Protein AF-A0A925A9C7-F1 (afdb_monomer_lite)

Structure (mmCIF, N/CA/C/O backbone):
data_AF-A0A925A9C7-F1
#
_entry.id   AF-A0A925A9C7-F1
#
loop_
_atom_site.group_PDB
_atom_site.id
_atom_site.type_symbol
_atom_site.label_atom_id
_atom_site.label_alt_id
_atom_site.label_comp_id
_atom_site.label_asym_id
_atom_site.label_entity_id
_atom_site.label_seq_id
_atom_site.pdbx_PDB_ins_code
_atom_site.Cartn_x
_atom_site.Cartn_y
_atom_site.Cartn_z
_atom_site.occupancy
_atom_site.B_iso_or_equiv
_atom_site.auth_seq_id
_atom_site.auth_comp_id
_atom_site.auth_asym_id
_atom_site.auth_atom_id
_atom_site.pdbx_PDB_model_num
ATOM 1 N N . MET A 1 1 ? -46.009 45.872 -11.512 1.00 35.03 1 MET A N 1
ATOM 2 C CA . MET A 1 1 ? -45.191 46.110 -12.719 1.00 35.03 1 MET A CA 1
ATOM 3 C C . MET A 1 1 ? -43.740 46.172 -12.266 1.00 35.03 1 MET A C 1
ATOM 5 O O . MET A 1 1 ? -43.445 47.074 -11.499 1.00 35.03 1 MET A O 1
ATOM 9 N N . LEU A 1 2 ? -42.928 45.171 -12.635 1.00 37.50 2 LEU A N 1
ATOM 10 C CA . LEU A 1 2 ? -41.449 45.134 -12.727 1.00 37.50 2 LEU A CA 1
ATOM 11 C C . LEU A 1 2 ? -40.920 43.724 -12.399 1.00 37.50 2 LEU A C 1
ATOM 13 O O . LEU A 1 2 ? -40.686 43.359 -11.255 1.00 37.50 2 LEU A O 1
ATOM 17 N N . MET A 1 3 ? -40.775 42.960 -13.476 1.00 38.47 3 MET A N 1
ATOM 18 C CA . MET A 1 3 ? -40.021 41.722 -13.714 1.00 38.47 3 MET A CA 1
ATOM 19 C C . MET A 1 3 ? -39.535 41.913 -15.172 1.00 38.47 3 MET A C 1
ATOM 21 O O . MET A 1 3 ? -40.277 42.509 -15.950 1.00 38.47 3 MET A O 1
ATOM 25 N N . ALA A 1 4 ? -38.379 41.503 -15.680 1.00 40.81 4 ALA A N 1
ATOM 26 C CA . ALA A 1 4 ? -37.270 40.680 -15.227 1.00 40.81 4 ALA A CA 1
ATOM 27 C C . ALA A 1 4 ? -36.151 40.774 -16.300 1.00 40.81 4 ALA A C 1
ATOM 29 O O . ALA A 1 4 ? -36.366 41.326 -17.377 1.00 40.81 4 ALA A O 1
ATOM 30 N N . ALA A 1 5 ? -35.031 40.104 -16.010 1.00 38.00 5 ALA A N 1
ATOM 31 C CA . ALA A 1 5 ? -34.126 39.433 -16.952 1.00 38.00 5 ALA A CA 1
ATOM 32 C C . ALA A 1 5 ? -33.031 40.244 -17.689 1.00 38.00 5 ALA A C 1
ATOM 34 O O . ALA A 1 5 ? -33.214 40.782 -18.773 1.00 38.00 5 ALA A O 1
ATOM 35 N N . SER A 1 6 ? -31.835 40.142 -17.095 1.00 42.78 6 SER A N 1
ATOM 36 C CA . SER A 1 6 ? -30.556 39.732 -17.705 1.00 42.78 6 SER A CA 1
ATOM 37 C C . SER A 1 6 ? -29.965 40.508 -18.890 1.00 42.78 6 SER A C 1
ATOM 39 O O . SER A 1 6 ? -30.212 40.210 -20.052 1.00 42.78 6 SER A O 1
ATOM 41 N N . LEU A 1 7 ? -28.971 41.340 -18.567 1.00 40.97 7 LEU A N 1
ATOM 42 C CA . LEU A 1 7 ? -27.932 41.875 -19.461 1.00 40.97 7 LEU A CA 1
ATOM 43 C C . LEU A 1 7 ? -26.678 40.968 -19.494 1.00 40.97 7 LEU A C 1
ATOM 45 O O . LEU A 1 7 ? -25.562 41.438 -19.303 1.00 40.97 7 LEU A O 1
ATOM 49 N N . VAL A 1 8 ? -26.839 39.652 -19.694 1.00 49.44 8 VAL A N 1
ATOM 50 C CA . VAL A 1 8 ? -25.690 38.709 -19.793 1.00 49.44 8 VAL A CA 1
ATOM 51 C C . VAL A 1 8 ? -25.671 37.907 -21.109 1.00 49.44 8 VAL A C 1
ATOM 53 O O . VAL A 1 8 ? -24.844 37.025 -21.286 1.00 49.44 8 VAL A O 1
ATOM 56 N N . ALA A 1 9 ? -26.509 38.223 -22.101 1.00 50.22 9 ALA A N 1
ATOM 57 C CA . ALA A 1 9 ? -26.642 37.377 -23.300 1.00 50.22 9 ALA A CA 1
ATOM 58 C C . ALA A 1 9 ? -26.140 37.964 -24.640 1.00 50.22 9 ALA A C 1
ATOM 60 O O . ALA A 1 9 ? -26.530 37.442 -25.679 1.00 50.22 9 ALA A O 1
ATOM 61 N N . LEU A 1 10 ? -25.295 39.008 -24.694 1.00 44.41 10 LEU A N 1
ATOM 62 C CA . LEU A 1 10 ? -24.970 39.635 -25.996 1.00 44.41 10 LEU A CA 1
ATOM 63 C C . LEU A 1 10 ? -23.520 40.117 -26.189 1.00 44.41 10 LEU A C 1
ATOM 65 O O . LEU A 1 10 ? -23.284 41.256 -26.573 1.00 44.41 10 LEU A O 1
ATOM 69 N N . VAL A 1 11 ? -22.533 39.238 -25.974 1.00 47.25 11 VAL A N 1
ATOM 70 C CA . VAL A 1 11 ? -21.152 39.455 -26.483 1.00 47.25 11 VAL A CA 1
ATOM 71 C C . VAL A 1 11 ? -20.630 38.263 -27.316 1.00 47.25 11 VAL A C 1
ATOM 73 O O . VAL A 1 11 ? -19.492 38.260 -27.760 1.00 47.25 11 VAL A O 1
ATOM 76 N N . ALA A 1 12 ? -21.449 37.248 -27.612 1.00 51.38 12 ALA A N 1
ATOM 77 C CA . ALA A 1 12 ? -20.952 35.990 -28.193 1.00 51.38 12 ALA A CA 1
ATOM 78 C C . ALA A 1 12 ? -21.135 35.800 -29.719 1.00 51.38 12 ALA A C 1
ATOM 80 O O . ALA A 1 12 ? -20.909 34.695 -30.199 1.00 51.38 12 ALA A O 1
ATOM 81 N N . ALA A 1 13 ? -21.534 36.803 -30.510 1.00 50.19 13 ALA A N 1
ATOM 82 C CA . ALA A 1 13 ? -21.915 36.562 -31.913 1.00 50.19 13 ALA A CA 1
ATOM 83 C C . ALA A 1 13 ? -21.383 37.610 -32.904 1.00 50.19 13 ALA A C 1
ATOM 85 O O . ALA A 1 13 ? -22.171 38.354 -33.466 1.00 50.19 13 ALA A O 1
ATOM 86 N N . CYS A 1 14 ? -20.062 37.663 -33.110 1.00 48.84 14 CYS A N 1
ATOM 87 C CA . CYS A 1 14 ? -19.406 38.243 -34.298 1.00 48.84 14 CYS A CA 1
ATOM 88 C C . CYS A 1 14 ? -17.941 37.756 -34.372 1.00 48.84 14 CYS A C 1
ATOM 90 O O . CYS A 1 14 ? -17.011 38.554 -34.378 1.00 48.84 14 CYS A O 1
ATOM 92 N N . ALA A 1 15 ? -17.709 36.443 -34.379 1.00 60.72 15 ALA A N 1
ATOM 93 C CA . ALA A 1 15 ? -16.455 35.900 -34.897 1.00 60.72 15 ALA A CA 1
ATOM 94 C C . ALA A 1 15 ? -16.786 35.301 -36.265 1.00 60.72 15 ALA A C 1
ATOM 96 O O . ALA A 1 15 ? -17.571 34.355 -36.348 1.00 60.72 15 ALA A O 1
ATOM 97 N N . THR A 1 16 ? -16.280 35.898 -37.344 1.00 75.12 16 THR A N 1
ATOM 98 C CA . THR A 1 16 ? -16.344 35.274 -38.670 1.00 75.12 16 THR A CA 1
ATOM 99 C C . THR A 1 16 ? -15.601 33.938 -38.613 1.00 75.12 16 THR A C 1
ATOM 101 O O . THR A 1 16 ? -14.550 33.872 -37.970 1.00 75.12 16 THR A O 1
ATOM 104 N N . PRO A 1 17 ? -16.129 32.865 -39.230 1.00 78.62 17 PRO A N 1
ATOM 105 C CA . PRO A 1 17 ? -15.404 31.604 -39.298 1.00 78.62 17 PRO A CA 1
ATOM 106 C C . PRO A 1 17 ? -14.060 31.828 -40.007 1.00 78.62 17 PRO A C 1
ATOM 108 O O . PRO A 1 17 ? -14.005 32.652 -40.926 1.00 78.62 17 PRO A O 1
ATOM 111 N N . PRO A 1 18 ? -12.993 31.130 -39.585 1.00 84.38 18 PRO A N 1
ATOM 112 C CA . PRO A 1 18 ? -11.669 31.335 -40.148 1.00 84.38 18 PRO A CA 1
ATOM 113 C C . PRO A 1 18 ? -11.653 31.001 -41.642 1.00 84.38 18 PRO A C 1
ATOM 115 O O . PRO A 1 18 ? -12.320 30.062 -42.092 1.00 84.38 18 PRO A O 1
ATOM 118 N N . THR A 1 19 ? -10.893 31.772 -42.414 1.00 89.81 19 THR A N 1
ATOM 119 C CA . THR A 1 19 ? -10.696 31.519 -43.846 1.00 89.81 19 THR A CA 1
ATOM 120 C C . THR A 1 19 ? -9.845 30.258 -44.067 1.00 89.81 19 THR A C 1
ATOM 122 O O . THR A 1 19 ? -9.124 29.832 -43.162 1.00 89.81 19 THR A O 1
ATOM 125 N N . PRO A 1 20 ? -9.877 29.639 -45.265 1.00 87.44 20 PRO A N 1
ATOM 126 C CA . PRO A 1 20 ? -8.982 28.525 -45.587 1.00 87.44 20 PRO A CA 1
ATOM 127 C C . PRO A 1 20 ? -7.497 28.855 -45.373 1.00 87.44 20 PRO A C 1
ATOM 129 O O . PRO A 1 20 ? -6.753 28.013 -44.880 1.00 87.44 20 PRO A O 1
ATOM 132 N N . GLU A 1 21 ? -7.087 30.091 -45.669 1.00 89.38 21 GLU A N 1
ATOM 133 C CA . GLU A 1 21 ? -5.720 30.579 -45.444 1.00 89.38 21 GLU A CA 1
ATOM 134 C C . GLU A 1 21 ? -5.396 30.695 -43.946 1.00 89.38 21 GLU A C 1
ATOM 136 O O . GLU A 1 21 ? -4.322 30.288 -43.503 1.00 89.38 21 GLU A O 1
ATOM 141 N N . GLU A 1 22 ? -6.335 31.190 -43.133 1.00 91.38 22 GLU A N 1
ATOM 142 C CA . GLU A 1 22 ? -6.176 31.260 -41.675 1.00 91.38 22 GLU A CA 1
ATOM 143 C C . GLU A 1 22 ? -6.121 29.864 -41.036 1.00 91.38 22 GLU A C 1
ATOM 145 O O . GLU A 1 22 ? -5.354 29.646 -40.096 1.00 91.38 22 GLU A O 1
ATOM 150 N N . LEU A 1 23 ? -6.898 28.906 -41.550 1.00 92.69 23 LEU A N 1
ATOM 151 C CA . LEU A 1 23 ? -6.864 27.507 -41.118 1.00 92.69 23 LEU A CA 1
ATOM 152 C C . LEU A 1 23 ? -5.545 26.820 -41.495 1.00 92.69 23 LEU A C 1
ATOM 154 O O . LEU A 1 23 ? -4.995 26.073 -40.682 1.00 92.69 23 LEU A O 1
ATOM 158 N N . GLU A 1 24 ? -5.014 27.087 -42.689 1.00 93.62 24 GLU A N 1
ATOM 159 C CA . GLU A 1 24 ? -3.702 26.592 -43.107 1.00 93.62 24 GLU A CA 1
ATOM 160 C C . GLU A 1 24 ? -2.588 27.172 -42.226 1.00 93.62 24 GLU A C 1
ATOM 162 O O . GLU A 1 24 ? -1.764 26.418 -41.709 1.00 93.62 24 GLU A O 1
ATOM 167 N N . ALA A 1 25 ? -2.592 28.485 -41.973 1.00 93.88 25 ALA A N 1
ATOM 168 C CA . ALA A 1 25 ? -1.600 29.136 -41.115 1.00 93.88 25 ALA A CA 1
ATOM 169 C C . ALA A 1 25 ? -1.625 28.596 -39.670 1.00 93.88 25 ALA A C 1
ATOM 171 O O . ALA A 1 25 ? -0.575 28.392 -39.050 1.00 93.88 25 ALA A O 1
ATOM 172 N N . GLN A 1 26 ? -2.814 28.312 -39.130 1.00 93.50 26 GLN A N 1
ATOM 173 C CA . GLN A 1 26 ? -2.967 27.656 -37.827 1.00 93.50 26 GLN A CA 1
ATOM 174 C C . GLN A 1 26 ? -2.417 26.224 -37.835 1.00 93.50 26 GLN A C 1
ATOM 176 O O . GLN A 1 26 ? -1.676 25.848 -36.923 1.00 93.50 26 GLN A O 1
ATOM 181 N N . ALA A 1 27 ? -2.736 25.432 -38.863 1.00 93.38 27 ALA A N 1
ATOM 182 C CA . ALA A 1 27 ? -2.230 24.068 -39.009 1.00 93.38 27 ALA A CA 1
ATOM 183 C C . ALA A 1 27 ? -0.702 24.035 -39.171 1.00 93.38 27 ALA A C 1
ATOM 185 O O . ALA A 1 27 ? -0.037 23.180 -38.585 1.00 93.38 27 ALA A O 1
ATOM 186 N N . TRP A 1 28 ? -0.140 24.998 -39.903 1.00 94.94 28 TRP A N 1
ATOM 187 C CA . TRP A 1 28 ? 1.300 25.190 -40.033 1.00 94.94 28 TRP A CA 1
ATOM 188 C C . TRP A 1 28 ? 1.949 25.524 -38.686 1.00 94.94 28 TRP A C 1
ATOM 190 O O . TRP A 1 28 ? 2.90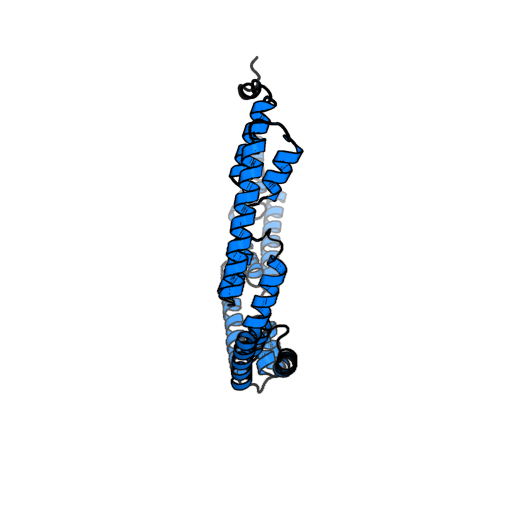8 24.870 -38.287 1.00 94.94 28 TRP A O 1
ATOM 200 N N . THR A 1 29 ? 1.378 26.464 -37.929 1.00 94.38 29 THR A N 1
ATOM 201 C CA . THR A 1 29 ? 1.878 26.842 -36.594 1.00 94.38 29 THR A CA 1
ATOM 202 C C . THR A 1 29 ? 1.870 25.643 -35.639 1.00 94.38 29 THR A C 1
ATOM 204 O O . THR A 1 29 ? 2.830 25.409 -34.902 1.00 94.38 29 THR A O 1
ATOM 207 N N . ALA A 1 30 ? 0.807 24.835 -35.679 1.00 91.81 30 ALA A N 1
ATOM 208 C CA . ALA A 1 30 ? 0.719 23.599 -34.910 1.00 91.81 30 ALA A CA 1
ATOM 209 C C . ALA A 1 30 ? 1.780 22.569 -35.342 1.00 91.81 30 ALA A C 1
ATOM 211 O O . ALA A 1 30 ? 2.352 21.888 -34.488 1.00 91.81 30 ALA A O 1
ATOM 212 N N . ALA A 1 31 ? 2.076 22.478 -36.643 1.00 94.19 31 ALA A N 1
ATOM 213 C CA . ALA A 1 31 ? 3.137 21.621 -37.161 1.00 94.19 31 ALA A CA 1
ATOM 214 C C . ALA A 1 31 ? 4.525 22.078 -36.698 1.00 94.19 31 ALA A C 1
ATOM 216 O O . ALA A 1 31 ? 5.278 21.251 -36.192 1.00 94.19 31 ALA A O 1
ATOM 217 N N . GLN A 1 32 ? 4.818 23.381 -36.755 1.00 93.19 32 GLN A N 1
ATOM 218 C CA . GLN A 1 32 ? 6.076 23.973 -36.280 1.00 93.19 32 GLN A CA 1
ATOM 219 C C . GLN A 1 32 ? 6.337 23.741 -34.787 1.00 93.19 32 GLN A C 1
ATOM 221 O O . GLN A 1 32 ? 7.482 23.586 -34.367 1.00 93.19 32 GLN A O 1
ATOM 226 N N . GLY A 1 33 ? 5.278 23.677 -33.976 1.00 88.19 33 GLY A N 1
ATOM 227 C CA . GLY A 1 33 ? 5.371 23.313 -32.560 1.00 88.19 33 GLY A CA 1
ATOM 228 C C . GLY A 1 33 ? 5.703 21.835 -32.312 1.00 88.19 33 GLY A C 1
ATOM 229 O O . GLY A 1 33 ? 5.887 21.434 -31.162 1.00 88.19 33 GLY A O 1
ATOM 230 N N . SER A 1 34 ? 5.767 21.011 -33.362 1.00 85.69 34 SER A N 1
ATOM 231 C CA . SER A 1 34 ? 6.018 19.579 -33.272 1.00 85.69 34 SER A CA 1
ATOM 232 C C . SER A 1 34 ? 7.419 19.203 -33.748 1.00 85.69 34 SER A C 1
ATOM 234 O O . SER A 1 34 ? 7.813 19.486 -34.875 1.00 85.69 34 SER A O 1
ATOM 236 N N . ASN A 1 35 ? 8.146 18.442 -32.929 1.00 83.81 35 ASN A N 1
ATOM 237 C CA . ASN A 1 35 ? 9.391 17.781 -33.331 1.00 83.81 35 ASN A CA 1
ATOM 238 C C . ASN A 1 35 ? 9.117 16.380 -33.915 1.00 83.81 35 ASN A C 1
ATOM 240 O O . ASN A 1 35 ? 9.759 15.403 -33.530 1.00 83.81 35 ASN A O 1
ATOM 244 N N . ASN A 1 36 ? 8.090 16.247 -34.762 1.00 93.81 36 ASN A N 1
ATOM 245 C CA . ASN A 1 36 ? 7.642 14.964 -35.301 1.00 93.81 36 ASN A CA 1
ATOM 246 C C . ASN A 1 36 ? 7.263 15.090 -36.788 1.00 93.81 36 ASN A C 1
ATOM 248 O O . ASN A 1 36 ? 6.273 15.753 -37.111 1.00 93.81 36 ASN A O 1
ATOM 252 N N . PRO A 1 37 ? 7.974 14.401 -37.701 1.00 95.50 37 PRO A N 1
ATOM 253 C CA . PRO A 1 37 ? 7.733 14.498 -39.138 1.00 95.50 37 PRO A CA 1
ATOM 254 C C . PRO A 1 37 ? 6.320 14.061 -39.542 1.00 95.50 37 PRO A C 1
ATOM 256 O O . PRO A 1 37 ? 5.815 14.520 -40.562 1.00 95.50 37 PRO A O 1
ATOM 259 N N . ARG A 1 38 ? 5.634 13.230 -38.742 1.00 94.31 38 ARG A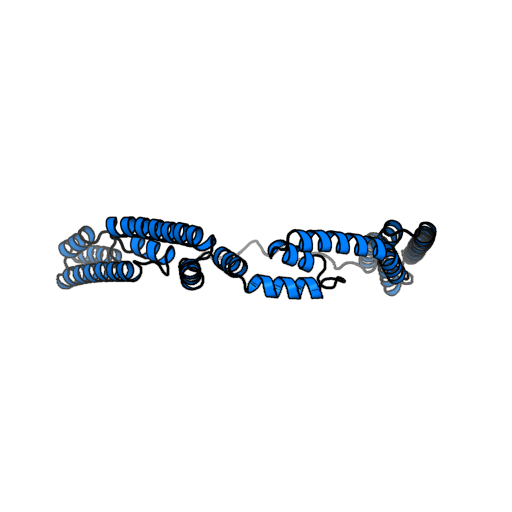 N 1
ATOM 260 C CA . ARG A 1 38 ? 4.247 12.829 -39.028 1.00 94.31 38 ARG A CA 1
ATOM 261 C C . ARG A 1 38 ? 3.268 14.003 -38.984 1.00 94.31 38 ARG A C 1
ATOM 263 O O . ARG A 1 38 ? 2.288 13.979 -39.717 1.00 94.31 38 ARG A O 1
ATOM 270 N N . ILE A 1 39 ? 3.523 15.030 -38.169 1.00 96.00 39 ILE A N 1
ATOM 271 C CA . ILE A 1 39 ? 2.632 16.199 -38.099 1.00 96.00 39 ILE A CA 1
ATOM 272 C C . ILE A 1 39 ? 2.741 17.033 -39.377 1.00 96.00 39 ILE A C 1
ATOM 274 O O . ILE A 1 39 ? 1.724 17.393 -39.966 1.00 96.00 39 ILE A O 1
ATOM 278 N N . TYR A 1 40 ? 3.959 17.236 -39.877 1.00 96.06 40 TYR A N 1
ATOM 279 C CA . TYR A 1 40 ? 4.192 17.865 -41.177 1.00 96.06 40 TYR A CA 1
ATOM 280 C C . TYR A 1 40 ? 3.645 17.022 -42.339 1.00 96.06 40 TYR A C 1
ATOM 282 O O . TYR A 1 40 ? 3.125 17.571 -43.306 1.00 96.06 40 TYR A O 1
ATOM 290 N N . GLN A 1 41 ? 3.690 15.687 -42.248 1.00 95.69 41 GLN A N 1
ATOM 291 C CA . GLN A 1 41 ? 3.059 14.810 -43.243 1.00 95.69 41 GLN A CA 1
ATOM 292 C C . GLN A 1 41 ? 1.535 14.981 -43.272 1.00 95.69 41 GLN A C 1
ATOM 294 O O . GLN A 1 41 ? 0.967 15.102 -44.354 1.00 95.69 41 GLN A O 1
ATOM 299 N N . SER A 1 42 ? 0.872 15.040 -42.114 1.00 96.19 42 SER A N 1
ATOM 300 C CA . SER A 1 42 ? -0.572 15.309 -42.033 1.00 96.19 42 SER A CA 1
ATOM 301 C C . SER A 1 42 ? -0.933 16.699 -42.566 1.00 96.19 42 SER A C 1
ATOM 303 O O . SER A 1 42 ? -1.934 16.853 -43.268 1.00 96.19 42 SER A O 1
ATOM 305 N N . PHE A 1 43 ? -0.095 17.703 -42.285 1.00 96.06 43 PHE A N 1
ATOM 306 C CA . PHE A 1 43 ? -0.227 19.035 -42.873 1.00 96.06 43 PHE A CA 1
ATOM 307 C C . PHE A 1 43 ? -0.181 18.963 -44.408 1.00 96.06 43 PHE A C 1
ATOM 309 O O . PHE A 1 43 ? -1.105 19.427 -45.070 1.00 96.06 43 PHE A O 1
ATOM 316 N N . LEU A 1 44 ? 0.823 18.284 -44.975 1.00 97.06 44 LEU A N 1
ATOM 317 C CA . LEU A 1 44 ? 0.985 18.117 -46.425 1.00 97.06 44 LEU A CA 1
ATOM 318 C C . LEU A 1 44 ? -0.127 17.298 -47.092 1.00 97.06 44 LEU A C 1
ATOM 320 O O . LEU A 1 44 ? -0.390 17.492 -48.274 1.00 97.06 44 LEU A O 1
ATOM 324 N N . GLN A 1 45 ? -0.782 16.386 -46.371 1.00 96.69 45 GLN A N 1
ATOM 325 C CA . GLN A 1 45 ? -1.958 15.672 -46.887 1.00 96.69 45 GLN A CA 1
ATOM 326 C C . GLN A 1 45 ? -3.165 16.601 -47.058 1.00 96.69 45 GLN A C 1
ATOM 328 O O . GLN A 1 45 ? -3.973 16.391 -47.959 1.00 96.69 45 GLN A O 1
ATOM 333 N N . THR A 1 46 ? -3.281 17.617 -46.200 1.00 96.31 46 THR A N 1
ATOM 334 C CA . THR A 1 46 ? -4.397 18.573 -46.204 1.00 96.31 46 THR A CA 1
ATOM 335 C C . THR A 1 46 ? -4.118 19.754 -47.138 1.00 96.31 46 THR A C 1
ATOM 337 O O . THR A 1 46 ? -5.012 20.192 -47.858 1.00 96.31 46 THR A O 1
ATOM 340 N N . TYR A 1 47 ? -2.866 20.222 -47.174 1.00 95.06 47 TYR A N 1
ATOM 341 C CA . TYR A 1 47 ? -2.410 21.386 -47.941 1.00 95.06 47 TYR A CA 1
ATOM 342 C C . TYR A 1 47 ? -1.203 21.027 -48.840 1.00 95.06 47 TYR A C 1
ATOM 344 O O . TYR A 1 47 ? -0.086 21.498 -48.616 1.00 95.06 47 TYR A O 1
ATOM 352 N N . PRO A 1 48 ? -1.375 20.162 -49.860 1.00 94.38 48 PRO A N 1
ATOM 353 C CA . PRO A 1 48 ? -0.260 19.620 -50.652 1.00 94.38 48 PRO A CA 1
ATOM 354 C C . PRO A 1 48 ? 0.446 20.641 -51.562 1.00 94.38 48 PRO A C 1
ATOM 356 O O . PRO A 1 48 ? 1.620 20.452 -51.903 1.00 94.38 48 PRO A O 1
ATOM 359 N N . GLU A 1 49 ? -0.263 21.702 -51.954 1.00 93.38 49 GLU A N 1
ATOM 360 C CA . GLU A 1 49 ? 0.209 22.782 -52.839 1.00 93.38 49 GLU A CA 1
ATOM 361 C C . GLU A 1 49 ? 0.142 24.165 -52.164 1.00 93.38 49 GLU A C 1
ATOM 363 O O . GLU A 1 49 ? 0.303 25.188 -52.826 1.00 93.38 49 GLU A O 1
ATOM 368 N N . GLY A 1 50 ? -0.104 24.199 -50.850 1.00 91.88 50 GLY A N 1
ATOM 369 C CA . GLY A 1 50 ? -0.194 25.439 -50.083 1.00 91.88 50 GLY A CA 1
ATOM 370 C C . GLY A 1 50 ? 1.153 26.166 -49.959 1.00 91.88 50 GLY A C 1
ATOM 371 O O . GLY A 1 50 ? 2.210 25.554 -50.168 1.00 91.88 50 GLY A O 1
ATOM 372 N N . PRO A 1 51 ? 1.157 27.465 -49.607 1.00 94.44 51 PRO A N 1
ATOM 373 C CA . PRO A 1 51 ? 2.372 28.270 -49.464 1.00 94.44 51 PRO A CA 1
ATOM 374 C C . PRO A 1 51 ? 3.431 27.649 -48.539 1.00 94.44 51 PRO A C 1
ATOM 376 O O . PRO A 1 51 ? 4.620 27.809 -48.804 1.00 94.44 51 PRO A O 1
ATOM 379 N N . TYR A 1 52 ? 3.029 26.897 -47.506 1.00 95.44 52 TYR A N 1
ATOM 380 C CA . TYR A 1 52 ? 3.959 26.261 -46.559 1.00 95.44 52 TYR A CA 1
ATOM 381 C C . TYR A 1 52 ? 4.371 24.831 -46.949 1.00 95.44 52 TYR A C 1
ATOM 383 O O . TYR A 1 52 ? 5.131 24.180 -46.229 1.00 95.44 52 TYR A O 1
ATOM 391 N N . ALA A 1 53 ? 3.894 24.297 -48.080 1.00 95.44 53 ALA A N 1
ATOM 392 C CA . ALA A 1 53 ? 4.172 22.914 -48.473 1.00 95.44 53 ALA A CA 1
ATOM 393 C C . ALA A 1 53 ? 5.667 22.659 -48.750 1.00 95.44 53 ALA A C 1
ATOM 395 O O . ALA A 1 53 ? 6.172 21.564 -48.492 1.00 95.44 53 ALA A O 1
ATOM 396 N N . GLY A 1 54 ? 6.393 23.657 -49.265 1.00 96.44 54 GLY A N 1
ATOM 397 C CA . GLY A 1 54 ? 7.847 23.580 -49.437 1.00 96.44 54 GLY A CA 1
ATOM 398 C C . GLY A 1 54 ? 8.577 23.477 -48.097 1.00 96.44 54 GLY A C 1
ATOM 399 O O . GLY A 1 54 ? 9.371 22.557 -47.895 1.00 96.44 54 GLY A O 1
ATOM 400 N N . ASP A 1 55 ? 8.233 24.362 -47.162 1.00 95.88 55 ASP A N 1
ATOM 401 C CA . ASP A 1 55 ? 8.841 24.422 -45.831 1.00 95.88 55 ASP A CA 1
ATOM 402 C C . ASP A 1 55 ? 8.554 23.157 -45.014 1.00 95.88 55 ASP A C 1
ATOM 404 O O . ASP A 1 55 ? 9.456 22.595 -44.396 1.00 95.88 55 ASP A O 1
ATOM 408 N N . ALA A 1 56 ? 7.325 22.634 -45.072 1.00 96.31 56 ALA A N 1
ATOM 409 C CA . ALA A 1 56 ? 6.961 21.390 -44.398 1.00 96.31 56 ALA A CA 1
ATOM 410 C C . ALA A 1 56 ? 7.775 20.185 -44.904 1.00 96.31 56 ALA A C 1
ATOM 412 O O . ALA A 1 56 ? 8.177 19.333 -44.110 1.00 96.31 56 ALA A O 1
ATOM 413 N N . ARG A 1 57 ? 8.053 20.104 -46.216 1.00 96.75 57 ARG A N 1
ATOM 414 C CA . ARG A 1 57 ? 8.907 19.045 -46.789 1.00 96.75 57 ARG A CA 1
ATOM 415 C C . ARG A 1 57 ? 10.356 19.182 -46.321 1.00 96.75 57 ARG A C 1
ATOM 417 O O . ARG A 1 57 ? 10.950 18.178 -45.932 1.00 96.75 57 ARG A O 1
ATOM 424 N N . ALA A 1 58 ? 10.890 20.403 -46.322 1.00 96.44 58 ALA A N 1
ATOM 425 C CA . ALA A 1 58 ? 12.242 20.682 -45.844 1.00 96.44 58 ALA A CA 1
ATOM 426 C C . ALA A 1 58 ? 12.402 20.336 -44.354 1.00 96.44 58 ALA A C 1
ATOM 428 O O . ALA A 1 58 ? 13.404 19.748 -43.953 1.00 96.44 58 ALA A O 1
ATOM 429 N N . GLU A 1 59 ? 11.390 20.627 -43.538 1.00 96.38 59 GLU A N 1
ATOM 430 C CA . GLU A 1 59 ? 11.414 20.335 -42.107 1.00 96.38 59 GLU A CA 1
ATOM 431 C C . GLU A 1 59 ? 11.344 18.829 -41.816 1.00 96.38 59 GLU A C 1
ATOM 433 O O . GLU A 1 59 ? 12.079 18.326 -40.965 1.00 96.38 59 GLU A O 1
ATOM 438 N N . ILE A 1 60 ? 10.546 18.071 -42.582 1.00 96.31 60 ILE A N 1
ATOM 439 C CA . ILE A 1 60 ? 10.579 16.600 -42.533 1.00 96.31 60 ILE A CA 1
ATOM 440 C C . ILE A 1 60 ? 11.987 16.091 -42.844 1.00 96.31 60 ILE A C 1
ATOM 442 O O . ILE A 1 60 ? 12.504 15.252 -42.109 1.00 96.31 60 ILE A O 1
ATOM 446 N N . GLU A 1 61 ? 12.612 16.574 -43.917 1.00 96.75 61 GLU A N 1
ATOM 447 C CA . GLU A 1 61 ? 13.953 16.139 -44.312 1.00 96.75 61 GLU A CA 1
ATOM 448 C C . GLU A 1 61 ? 14.993 16.454 -43.231 1.00 96.75 61 GLU A C 1
ATOM 450 O O . GLU A 1 61 ? 15.744 15.561 -42.832 1.00 96.75 61 GLU A O 1
ATOM 455 N N . ARG A 1 62 ? 14.957 17.670 -42.673 1.00 96.19 62 ARG A N 1
ATOM 456 C CA . ARG A 1 62 ? 15.818 18.103 -41.566 1.00 96.19 62 ARG A CA 1
ATOM 457 C C . ARG A 1 62 ? 15.685 17.188 -40.348 1.00 96.19 62 ARG A C 1
ATOM 459 O O . ARG A 1 62 ? 16.691 16.750 -39.788 1.00 96.19 62 ARG A O 1
ATOM 466 N N . LEU A 1 63 ? 14.455 16.878 -39.934 1.00 95.88 63 LEU A N 1
ATOM 467 C CA . LEU A 1 63 ? 14.189 15.985 -38.801 1.00 95.88 63 LEU A CA 1
ATOM 468 C C . LEU A 1 63 ? 14.684 14.562 -39.072 1.00 95.88 63 LEU A C 1
ATOM 470 O O . LEU A 1 63 ? 15.286 13.937 -38.198 1.00 95.88 63 LEU A O 1
ATOM 474 N N . MET A 1 64 ? 14.466 14.058 -40.287 1.00 96.00 64 MET A N 1
ATOM 475 C CA . MET A 1 64 ? 14.930 12.733 -40.697 1.00 96.00 64 MET A CA 1
ATOM 476 C C . MET A 1 64 ? 16.461 12.654 -40.755 1.00 96.00 64 MET A C 1
ATOM 478 O O . MET A 1 64 ? 17.029 11.628 -40.395 1.00 96.00 64 MET A O 1
ATOM 482 N N . GLU A 1 65 ? 17.151 13.710 -41.183 1.00 96.62 65 GLU A N 1
ATOM 483 C CA . GLU A 1 65 ? 18.616 13.759 -41.180 1.00 96.62 65 GLU A CA 1
ATOM 484 C C . GLU A 1 65 ? 19.181 13.768 -39.754 1.00 96.62 65 GLU A C 1
ATOM 486 O O . GLU A 1 65 ? 20.101 13.005 -39.446 1.00 96.62 65 GLU A O 1
ATOM 491 N N . GLN A 1 66 ? 18.584 14.560 -38.858 1.00 96.38 66 GLN A N 1
ATOM 492 C CA . GLN A 1 66 ? 18.966 14.592 -37.445 1.00 96.38 66 GLN A CA 1
ATOM 493 C C . GLN A 1 66 ? 18.777 13.238 -36.759 1.00 96.38 66 GLN A C 1
ATOM 495 O O . GLN A 1 66 ? 19.662 12.799 -36.025 1.00 96.38 66 GLN A O 1
ATOM 500 N N . GLU A 1 67 ? 17.666 12.552 -37.030 1.00 97.38 67 GLU A N 1
ATOM 501 C CA . GLU A 1 67 ? 17.412 11.207 -36.512 1.00 97.38 67 GLU A CA 1
ATOM 502 C C . GLU A 1 67 ? 18.468 10.204 -37.004 1.00 97.38 67 GLU A C 1
ATOM 504 O O . GLU A 1 67 ? 19.037 9.475 -36.190 1.00 97.38 67 GLU A O 1
ATOM 509 N N . ARG A 1 68 ? 18.807 10.204 -38.303 1.00 97.50 68 ARG A N 1
ATOM 510 C CA . ARG A 1 68 ? 19.838 9.310 -38.867 1.00 97.50 68 ARG A CA 1
ATOM 511 C C . ARG A 1 68 ? 21.219 9.575 -38.273 1.00 97.50 68 ARG A C 1
ATOM 513 O O . ARG A 1 68 ? 21.964 8.629 -37.992 1.00 97.50 68 ARG A O 1
ATOM 520 N N . ALA A 1 69 ? 21.574 10.847 -38.091 1.00 97.75 69 ALA A N 1
ATOM 521 C CA . ALA A 1 69 ? 22.832 11.243 -37.470 1.00 97.75 69 ALA A CA 1
ATOM 522 C C . ALA A 1 69 ? 22.888 10.784 -36.004 1.00 97.75 69 ALA A C 1
ATOM 524 O O . ALA A 1 69 ? 23.859 10.147 -35.595 1.00 97.75 69 ALA A O 1
ATOM 525 N N . ALA A 1 70 ? 21.817 11.017 -35.240 1.00 97.88 70 ALA A N 1
ATOM 526 C CA . ALA A 1 70 ? 21.709 10.575 -33.854 1.00 97.88 70 ALA A CA 1
ATOM 527 C C . ALA A 1 70 ? 21.751 9.046 -33.723 1.00 97.88 70 ALA A C 1
ATOM 529 O O . ALA A 1 70 ? 22.402 8.524 -32.820 1.00 97.88 70 ALA A O 1
ATOM 530 N N . TRP A 1 71 ? 21.117 8.314 -34.641 1.00 98.38 71 TRP A N 1
ATOM 531 C CA . TRP A 1 71 ? 21.186 6.855 -34.674 1.00 98.38 71 TRP A CA 1
ATOM 532 C C . TRP A 1 71 ? 22.603 6.348 -34.958 1.00 98.38 71 TRP A C 1
ATOM 534 O O . TRP A 1 71 ? 23.094 5.432 -34.294 1.00 98.38 71 TRP A O 1
ATOM 544 N N . THR A 1 72 ? 23.285 6.966 -35.924 1.00 98.31 72 THR A N 1
ATOM 545 C CA . THR A 1 72 ? 24.681 6.649 -36.251 1.00 98.31 72 THR A CA 1
ATOM 546 C C . THR A 1 72 ? 25.582 6.865 -35.038 1.00 98.31 72 THR A C 1
ATOM 548 O O . THR A 1 72 ? 26.397 6.002 -34.712 1.00 98.31 72 THR A O 1
ATOM 551 N N . GLU A 1 73 ? 25.385 7.971 -34.323 1.00 98.31 73 GLU A N 1
ATOM 552 C CA . GLU A 1 73 ? 26.127 8.281 -33.105 1.00 98.31 73 GLU A CA 1
ATOM 553 C C . GLU A 1 73 ? 25.811 7.305 -31.964 1.00 98.31 73 GLU A C 1
ATOM 555 O O . GLU A 1 73 ? 26.728 6.798 -31.317 1.00 98.31 73 GLU A O 1
ATOM 560 N N . ALA A 1 74 ? 24.537 6.957 -31.758 1.00 98.56 74 ALA A N 1
ATOM 561 C CA . ALA A 1 74 ? 24.133 5.979 -30.750 1.00 98.56 74 ALA A CA 1
ATOM 562 C C . ALA A 1 74 ? 24.795 4.614 -30.981 1.00 98.56 74 ALA A C 1
ATOM 564 O O . ALA A 1 74 ? 25.310 4.003 -30.042 1.00 98.56 74 ALA A O 1
ATOM 565 N N . ARG A 1 75 ? 24.869 4.170 -32.242 1.00 98.50 75 ARG A N 1
ATOM 566 C CA . ARG A 1 75 ? 25.584 2.945 -32.628 1.00 98.50 75 ARG A CA 1
ATOM 567 C C . ARG A 1 75 ? 27.094 3.052 -32.459 1.00 98.50 75 ARG A C 1
ATOM 569 O O . ARG A 1 75 ? 27.724 2.058 -32.107 1.00 98.50 75 ARG A O 1
ATOM 576 N N . ARG A 1 76 ? 27.674 4.224 -32.724 1.00 98.50 76 ARG A N 1
ATOM 577 C CA . ARG A 1 76 ? 29.112 4.472 -32.560 1.00 98.50 76 ARG A CA 1
ATOM 578 C C . ARG A 1 76 ? 29.522 4.419 -31.090 1.00 98.50 76 ARG A C 1
ATOM 580 O O . ARG A 1 76 ? 30.545 3.822 -30.771 1.00 98.50 76 ARG A O 1
ATOM 587 N N . LEU A 1 77 ? 28.736 5.042 -30.212 1.00 98.44 77 LEU A N 1
ATOM 588 C CA . LEU A 1 77 ? 28.972 5.049 -28.768 1.00 98.44 77 LEU A CA 1
ATOM 589 C C . LEU A 1 77 ? 28.646 3.693 -28.134 1.00 98.44 77 LEU A C 1
ATOM 591 O O . LEU A 1 77 ? 29.372 3.243 -27.254 1.00 98.44 77 LEU A O 1
ATOM 595 N N . ASN A 1 78 ? 27.572 3.045 -28.594 1.00 98.00 78 ASN A N 1
ATOM 596 C CA . ASN A 1 78 ? 27.112 1.732 -28.147 1.00 98.00 78 ASN A CA 1
ATOM 597 C C . ASN A 1 78 ? 26.994 1.606 -26.614 1.00 98.00 78 ASN A C 1
ATOM 599 O O . ASN A 1 78 ? 27.475 0.646 -26.015 1.00 98.00 78 ASN A O 1
ATOM 603 N N . THR A 1 79 ? 26.350 2.587 -25.980 1.00 98.19 79 THR A N 1
ATOM 604 C CA . THR A 1 79 ? 26.107 2.619 -24.529 1.00 98.19 79 THR A CA 1
ATOM 605 C C . THR A 1 79 ? 24.613 2.666 -24.220 1.00 98.19 79 THR A C 1
ATOM 607 O O . THR A 1 79 ? 23.820 3.124 -25.044 1.00 98.19 79 THR A O 1
ATOM 610 N N . GLU A 1 80 ? 24.218 2.244 -23.009 1.00 98.06 80 GLU A N 1
ATOM 611 C CA . GLU A 1 80 ? 22.833 2.381 -22.522 1.00 98.06 80 GLU A CA 1
ATOM 612 C C . GLU A 1 80 ? 22.327 3.827 -22.676 1.00 98.06 80 GLU A C 1
ATOM 614 O O . GLU A 1 80 ? 21.230 4.059 -23.183 1.00 98.06 80 GLU A O 1
ATOM 619 N N . TYR A 1 81 ? 23.159 4.802 -22.289 1.00 97.69 81 TYR A N 1
ATOM 620 C CA . TYR A 1 81 ? 22.836 6.227 -22.356 1.00 97.69 81 TYR A CA 1
ATOM 621 C C . TYR A 1 81 ? 22.578 6.703 -23.788 1.00 97.69 81 TYR A C 1
ATOM 623 O O . TYR A 1 81 ? 21.577 7.369 -24.034 1.00 97.69 81 TYR A O 1
ATOM 631 N N . ALA A 1 82 ? 23.443 6.347 -24.741 1.00 98.44 82 ALA A N 1
ATOM 632 C CA . ALA A 1 82 ? 23.319 6.830 -26.113 1.00 98.44 82 ALA A CA 1
ATOM 633 C C . ALA A 1 82 ? 22.056 6.288 -26.805 1.00 98.44 82 ALA A C 1
ATOM 635 O O . ALA A 1 82 ? 21.362 7.028 -27.504 1.00 98.44 82 ALA A O 1
ATOM 636 N N . TYR A 1 83 ? 21.715 5.017 -26.568 1.00 98.56 83 TYR A N 1
ATOM 637 C CA . TYR A 1 83 ? 20.481 4.434 -27.096 1.00 98.56 83 TYR A CA 1
ATOM 638 C C . TYR A 1 83 ? 19.219 4.984 -26.418 1.00 98.56 83 TYR A C 1
ATOM 640 O O . TYR A 1 83 ? 18.227 5.205 -27.112 1.00 98.56 83 TYR A O 1
ATOM 648 N N . ASN A 1 84 ? 19.249 5.249 -25.104 1.00 98.06 84 ASN A N 1
ATOM 649 C CA . ASN A 1 84 ? 18.150 5.931 -24.408 1.00 98.06 84 ASN A CA 1
ATOM 650 C C . ASN A 1 84 ? 17.932 7.344 -24.956 1.00 98.06 84 ASN A C 1
ATOM 652 O O . ASN A 1 84 ? 16.822 7.676 -25.358 1.00 98.06 84 ASN A O 1
ATOM 656 N N . LEU A 1 85 ? 19.002 8.137 -25.063 1.00 98.00 85 LEU A N 1
ATOM 657 C CA . LEU A 1 85 ? 18.935 9.503 -25.578 1.00 98.00 85 LEU A CA 1
ATOM 658 C C . LEU A 1 85 ? 18.312 9.549 -26.978 1.00 98.00 85 LEU A C 1
ATOM 660 O O . LEU A 1 85 ? 17.435 10.374 -27.235 1.00 98.00 85 LEU A O 1
ATOM 664 N N . TYR A 1 86 ? 18.728 8.647 -27.871 1.00 98.12 86 TYR A N 1
ATOM 665 C CA . TYR A 1 86 ? 18.128 8.524 -29.198 1.00 98.12 86 TYR A CA 1
ATOM 666 C C . TYR A 1 86 ? 16.636 8.146 -29.121 1.00 98.12 86 TYR A C 1
ATOM 668 O O . TYR A 1 86 ? 15.812 8.809 -29.749 1.00 98.12 86 TYR A O 1
ATOM 676 N N . ALA A 1 87 ? 16.277 7.119 -28.341 1.00 97.88 87 ALA A N 1
ATOM 677 C CA . ALA A 1 87 ? 14.900 6.629 -28.245 1.00 97.88 87 ALA A CA 1
ATOM 678 C C . ALA A 1 87 ? 13.928 7.654 -27.631 1.00 97.88 87 ALA A C 1
ATOM 680 O O . ALA A 1 87 ? 12.753 7.669 -28.005 1.00 97.88 87 ALA A O 1
ATOM 681 N N . ASP A 1 88 ? 14.410 8.501 -26.721 1.00 96.94 88 ASP A N 1
ATOM 682 C CA . ASP A 1 88 ? 13.622 9.556 -26.082 1.00 96.94 88 ASP A CA 1
ATOM 683 C C . ASP A 1 88 ? 13.475 10.777 -27.000 1.00 96.94 88 ASP A C 1
ATO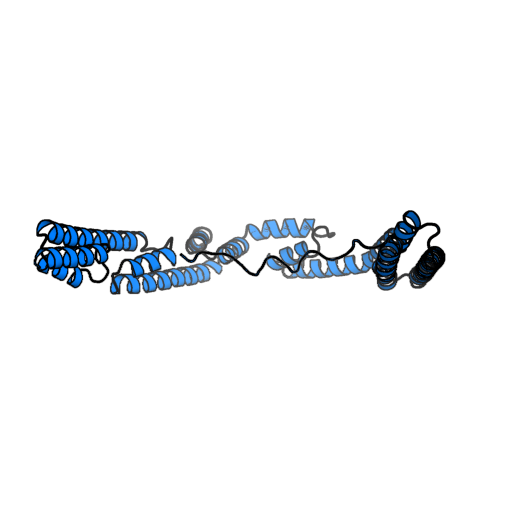M 685 O O . ASP A 1 88 ? 12.371 11.291 -27.190 1.00 96.94 88 ASP A O 1
ATOM 689 N N . THR A 1 89 ? 14.575 11.206 -27.628 1.00 96.25 89 THR A N 1
ATOM 690 C CA . THR A 1 89 ? 14.596 12.385 -28.514 1.00 96.25 89 THR A CA 1
ATOM 691 C C . THR A 1 89 ? 13.815 12.139 -29.805 1.00 96.25 89 THR A C 1
ATOM 693 O O . THR A 1 89 ? 13.085 13.012 -30.274 1.00 96.25 89 THR A O 1
ATOM 696 N N . PHE A 1 90 ? 13.936 10.934 -30.367 1.00 96.38 90 PHE A N 1
ATOM 697 C CA . PHE A 1 90 ? 13.338 10.540 -31.641 1.00 96.38 90 PHE A CA 1
ATOM 698 C C . PHE A 1 90 ? 12.362 9.383 -31.451 1.00 96.38 90 PHE A C 1
ATOM 700 O O . PHE A 1 90 ? 12.420 8.392 -32.169 1.00 96.38 90 PHE A O 1
ATOM 707 N N . SER A 1 91 ? 11.427 9.505 -30.505 1.00 95.38 91 SER A N 1
ATOM 708 C CA . SER A 1 91 ? 10.427 8.464 -30.196 1.00 95.38 91 SER A CA 1
ATOM 709 C C . SER A 1 91 ? 9.553 8.027 -31.386 1.00 95.38 91 SER A C 1
ATOM 711 O O . SER A 1 91 ? 8.929 6.966 -31.347 1.00 95.38 91 SER A O 1
ATOM 713 N N . TRP A 1 92 ? 9.522 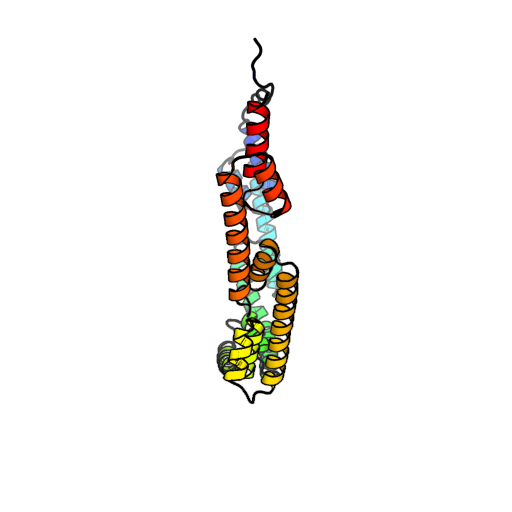8.818 -32.463 1.00 93.38 92 TRP A N 1
ATOM 714 C CA . TRP A 1 92 ? 8.855 8.513 -33.732 1.00 93.38 92 TRP A CA 1
ATOM 715 C C . TRP A 1 92 ? 9.737 7.769 -34.751 1.00 93.38 92 TRP A C 1
ATOM 717 O O . TRP A 1 92 ? 9.208 7.302 -35.764 1.00 93.38 92 TRP A O 1
ATOM 727 N N . GLY A 1 93 ? 11.049 7.685 -34.513 1.00 94.44 93 GLY A N 1
ATOM 728 C CA . GLY A 1 93 ? 12.051 7.142 -35.428 1.00 94.44 93 GLY A CA 1
ATOM 729 C C . GLY A 1 93 ? 11.907 5.639 -35.666 1.00 94.44 93 GLY A C 1
ATOM 730 O O . GLY A 1 93 ? 11.420 4.889 -34.819 1.00 94.44 93 GLY A O 1
ATOM 731 N N . ALA A 1 94 ? 12.356 5.176 -36.835 1.00 93.62 94 ALA A N 1
ATOM 732 C CA . ALA A 1 94 ? 12.247 3.766 -37.214 1.00 93.62 94 ALA A CA 1
ATOM 733 C C . ALA A 1 94 ? 13.126 2.844 -36.349 1.00 93.62 94 ALA A C 1
ATOM 735 O O . ALA A 1 94 ? 12.778 1.681 -36.149 1.00 93.62 94 ALA A O 1
ATOM 736 N N . ASN A 1 95 ? 14.234 3.357 -35.798 1.00 97.06 95 ASN A N 1
ATOM 737 C CA . ASN A 1 95 ? 15.190 2.553 -35.031 1.00 97.06 95 ASN A CA 1
ATOM 738 C C . ASN A 1 95 ? 14.910 2.548 -33.520 1.00 97.06 95 ASN A C 1
ATOM 740 O O . ASN A 1 95 ? 15.692 1.980 -32.764 1.00 97.06 95 ASN A O 1
ATOM 744 N N . VAL A 1 96 ? 13.805 3.137 -33.044 1.00 97.88 96 VAL A N 1
ATOM 745 C CA . VAL A 1 96 ? 13.487 3.212 -31.601 1.00 97.88 96 VAL A CA 1
ATOM 746 C C . VAL A 1 96 ? 13.407 1.824 -30.967 1.00 97.88 96 VAL A C 1
ATOM 748 O O . VAL A 1 96 ? 13.972 1.599 -29.896 1.00 97.88 96 VAL A O 1
ATOM 751 N N . SER A 1 97 ? 12.753 0.870 -31.632 1.00 98.00 97 SER A N 1
ATOM 752 C CA . SER A 1 97 ? 12.656 -0.507 -31.134 1.00 98.00 97 SER A CA 1
ATOM 753 C C . SER A 1 97 ? 14.018 -1.203 -31.080 1.00 98.00 97 SER A C 1
ATOM 755 O O . SER A 1 97 ? 14.301 -1.926 -30.123 1.00 98.00 97 SER A O 1
ATOM 757 N N . GLU A 1 98 ? 14.887 -0.957 -32.065 1.00 98.00 98 GLU A N 1
ATOM 758 C CA . GLU A 1 98 ? 16.248 -1.500 -32.065 1.00 98.00 98 GLU A CA 1
ATOM 759 C C . GLU A 1 98 ? 17.098 -0.858 -30.963 1.00 98.00 98 GLU A C 1
ATOM 761 O O . GLU A 1 98 ? 17.761 -1.571 -30.214 1.00 98.00 98 GLU A O 1
ATOM 766 N N . ALA A 1 99 ? 17.042 0.466 -30.811 1.00 98.38 99 ALA A N 1
ATOM 767 C CA . ALA A 1 99 ? 17.747 1.199 -29.765 1.00 98.38 99 ALA A CA 1
ATOM 768 C C . ALA A 1 99 ? 17.382 0.675 -28.369 1.00 98.38 99 ALA A C 1
ATOM 770 O O . ALA A 1 99 ? 18.267 0.354 -27.576 1.00 98.38 99 ALA A O 1
ATOM 771 N N . ARG A 1 100 ? 16.080 0.505 -28.094 1.00 98.31 100 ARG A N 1
ATOM 772 C CA . ARG A 1 100 ? 15.590 -0.069 -26.831 1.00 98.31 100 ARG A CA 1
ATOM 773 C C . ARG A 1 100 ? 16.109 -1.488 -26.616 1.00 98.31 100 ARG A C 1
ATOM 775 O O . ARG A 1 100 ? 16.625 -1.772 -25.542 1.00 98.31 100 ARG A O 1
ATOM 782 N N . SER A 1 101 ? 16.056 -2.333 -27.647 1.00 98.25 101 SER A N 1
ATOM 783 C CA . SER A 1 101 ? 16.558 -3.712 -27.576 1.00 98.25 101 SER A CA 1
ATOM 784 C C . SER A 1 101 ? 18.064 -3.761 -27.296 1.00 98.25 101 SER A C 1
ATOM 786 O O . SER A 1 101 ? 18.518 -4.521 -26.445 1.00 98.25 101 SER A O 1
ATOM 788 N N . ARG A 1 102 ? 18.860 -2.922 -27.972 1.00 98.25 102 ARG A N 1
ATOM 789 C CA . ARG A 1 102 ? 20.313 -2.838 -27.757 1.00 98.25 102 ARG A CA 1
ATOM 790 C C . ARG A 1 102 ? 20.658 -2.337 -26.363 1.00 98.25 102 ARG A C 1
ATOM 792 O O . ARG A 1 102 ? 21.538 -2.905 -25.723 1.00 98.25 102 ARG A O 1
ATOM 799 N N . ARG A 1 103 ? 19.958 -1.308 -25.880 1.00 98.31 103 ARG A N 1
ATOM 800 C CA . ARG A 1 103 ? 20.074 -0.848 -24.494 1.00 98.31 103 ARG A CA 1
ATOM 801 C C . ARG A 1 103 ? 19.792 -1.985 -23.518 1.00 98.31 103 ARG A C 1
ATOM 803 O O . ARG A 1 103 ? 20.582 -2.166 -22.604 1.00 98.31 103 ARG A O 1
ATOM 810 N N . ASP A 1 104 ? 18.717 -2.748 -23.708 1.00 97.44 104 ASP A N 1
ATOM 811 C CA . ASP A 1 104 ? 18.363 -3.843 -22.794 1.00 97.44 104 ASP A CA 1
ATOM 812 C C . ASP A 1 104 ? 19.443 -4.926 -22.748 1.00 97.44 104 ASP A C 1
ATOM 814 O O . ASP A 1 104 ? 19.828 -5.371 -21.668 1.00 97.44 104 ASP A O 1
ATOM 818 N N . VAL A 1 105 ? 20.010 -5.283 -23.904 1.00 97.94 105 VAL A N 1
ATOM 819 C CA . VAL A 1 105 ? 21.153 -6.207 -23.980 1.00 97.94 105 VAL A CA 1
ATOM 820 C C . VAL A 1 105 ? 22.373 -5.657 -23.234 1.00 97.94 105 VAL A C 1
ATOM 822 O O . VAL A 1 105 ? 23.033 -6.402 -22.513 1.00 97.94 105 VAL A O 1
ATOM 825 N N . LEU A 1 106 ? 22.675 -4.364 -23.381 1.00 98.00 106 LEU A N 1
ATOM 826 C CA . LEU A 1 106 ? 23.807 -3.722 -22.702 1.00 98.00 106 LEU A CA 1
ATOM 827 C C . LEU A 1 106 ? 23.592 -3.579 -21.191 1.00 98.00 106 LEU A C 1
ATOM 829 O O . LEU A 1 106 ? 24.547 -3.710 -20.431 1.00 98.00 106 LEU A O 1
ATOM 833 N N . ALA A 1 107 ? 22.354 -3.340 -20.760 1.00 97.56 107 ALA A N 1
ATOM 834 C CA . ALA A 1 107 ? 21.983 -3.211 -19.355 1.00 97.56 107 ALA A CA 1
ATOM 835 C C . ALA A 1 107 ? 21.965 -4.562 -18.624 1.00 97.56 107 ALA A C 1
ATOM 837 O O . ALA A 1 107 ? 22.165 -4.603 -17.409 1.00 97.56 107 ALA A O 1
ATOM 838 N N . ALA A 1 108 ? 21.732 -5.667 -19.342 1.00 96.00 108 ALA A N 1
ATOM 839 C CA . ALA A 1 108 ? 21.509 -6.986 -18.752 1.00 96.00 108 ALA A CA 1
ATOM 840 C C . ALA A 1 108 ? 22.599 -7.437 -17.754 1.00 96.00 108 ALA A C 1
ATOM 842 O O . ALA A 1 108 ? 22.225 -7.877 -16.667 1.00 96.00 108 ALA A O 1
ATOM 843 N N . PRO A 1 109 ? 23.918 -7.299 -18.016 1.00 96.38 109 PRO A N 1
ATOM 844 C CA . PRO A 1 109 ? 24.945 -7.704 -17.053 1.00 96.38 109 PRO A CA 1
ATOM 845 C C . PRO A 1 109 ? 24.918 -6.882 -15.759 1.00 96.38 109 PRO A C 1
ATOM 847 O O . PRO A 1 109 ? 25.062 -7.439 -14.673 1.00 96.38 109 PRO A O 1
ATOM 850 N N . ARG A 1 110 ? 24.708 -5.563 -15.866 1.00 95.81 110 ARG A N 1
ATOM 851 C CA . ARG A 1 110 ? 24.604 -4.667 -14.707 1.00 95.81 110 ARG A CA 1
ATOM 852 C C . ARG A 1 110 ? 23.358 -4.991 -13.888 1.00 95.81 110 ARG A C 1
ATOM 854 O O . ARG A 1 110 ? 23.460 -5.150 -12.679 1.00 95.81 110 ARG A O 1
ATOM 861 N N . LEU A 1 111 ? 22.205 -5.137 -14.544 1.00 96.50 111 LEU A N 1
ATOM 862 C CA . LEU A 1 111 ? 20.948 -5.487 -13.878 1.00 96.50 111 LEU A CA 1
ATOM 863 C C . LEU A 1 111 ? 21.029 -6.859 -13.198 1.00 96.50 111 LEU A C 1
ATOM 865 O O . LEU A 1 111 ? 20.560 -6.999 -12.076 1.00 96.50 111 LEU A O 1
ATOM 869 N N . ALA A 1 112 ? 21.680 -7.845 -13.822 1.00 96.69 112 ALA A N 1
ATOM 870 C CA . ALA A 1 112 ? 21.917 -9.148 -13.203 1.00 96.69 112 ALA A CA 1
ATOM 871 C C . ALA A 1 112 ? 22.837 -9.062 -11.970 1.00 96.69 112 ALA A C 1
ATOM 873 O O . ALA A 1 112 ? 22.643 -9.800 -11.009 1.00 96.69 112 ALA A O 1
ATOM 874 N N . ALA A 1 113 ? 23.832 -8.169 -11.976 1.00 97.69 113 ALA A N 1
ATOM 875 C CA . ALA A 1 113 ? 24.688 -7.937 -10.813 1.00 97.69 113 ALA A CA 1
ATOM 876 C C . ALA A 1 113 ? 23.945 -7.210 -9.677 1.00 97.69 113 ALA A C 1
ATOM 878 O O . ALA A 1 113 ? 24.108 -7.575 -8.516 1.00 97.69 113 ALA A O 1
ATOM 879 N N . GLU A 1 114 ? 23.114 -6.215 -10.002 1.00 98.00 114 GLU A N 1
ATOM 880 C CA . GLU A 1 114 ? 22.272 -5.510 -9.025 1.00 98.00 114 GLU A CA 1
ATOM 881 C C . GLU A 1 114 ? 21.228 -6.434 -8.390 1.00 98.00 114 GLU A C 1
ATOM 883 O O . GLU A 1 114 ? 21.021 -6.383 -7.180 1.00 98.00 114 GLU A O 1
ATOM 888 N N . GLU A 1 115 ? 20.579 -7.283 -9.191 1.00 98.31 115 GLU A N 1
ATOM 889 C CA . GLU A 1 115 ? 19.629 -8.279 -8.696 1.00 98.31 115 GLU A CA 1
ATOM 890 C C . GLU A 1 115 ? 20.313 -9.286 -7.775 1.00 98.31 115 GLU A C 1
ATOM 892 O O . GLU A 1 115 ? 19.816 -9.524 -6.679 1.00 98.31 115 GLU A O 1
ATOM 897 N N . ARG A 1 116 ? 21.492 -9.790 -8.157 1.00 98.50 116 ARG A N 1
ATOM 898 C CA . ARG A 1 116 ? 22.265 -10.709 -7.317 1.00 98.50 116 ARG A CA 1
ATOM 899 C C . ARG A 1 116 ? 22.666 -10.084 -5.987 1.00 98.50 116 ARG A C 1
ATOM 901 O O . ARG A 1 116 ? 22.486 -10.716 -4.959 1.00 98.50 116 ARG A O 1
ATOM 908 N N . ALA A 1 117 ? 23.164 -8.849 -5.993 1.00 98.44 117 ALA A N 1
ATOM 909 C CA . ALA A 1 117 ? 23.528 -8.161 -4.757 1.00 98.44 117 ALA A CA 1
ATOM 910 C C . ALA A 1 117 ? 22.310 -7.953 -3.838 1.00 98.44 117 ALA A C 1
ATOM 912 O O . ALA A 1 117 ? 22.408 -8.153 -2.631 1.00 98.44 117 ALA A O 1
ATOM 913 N N . ALA A 1 118 ? 21.155 -7.596 -4.410 1.00 98.44 118 ALA A N 1
ATOM 914 C CA . ALA A 1 118 ? 19.912 -7.456 -3.654 1.00 98.44 118 ALA A CA 1
ATOM 915 C C . ALA A 1 118 ? 19.405 -8.802 -3.109 1.00 98.44 118 ALA A C 1
ATOM 917 O O . ALA A 1 118 ? 18.837 -8.849 -2.019 1.00 98.44 118 ALA A O 1
ATOM 918 N N . TRP A 1 119 ? 19.598 -9.887 -3.860 1.00 98.62 119 TRP A N 1
ATOM 919 C CA . TRP A 1 119 ? 19.303 -11.240 -3.401 1.00 98.62 119 TRP A CA 1
ATOM 920 C C . TRP A 1 119 ? 20.216 -11.651 -2.244 1.00 98.62 119 TRP A C 1
ATOM 922 O O . TRP A 1 119 ? 19.708 -12.099 -1.222 1.00 98.62 119 TRP A O 1
ATOM 932 N N . ASP A 1 120 ? 21.531 -11.458 -2.377 1.00 98.56 120 ASP A N 1
ATOM 933 C CA . ASP A 1 120 ? 22.509 -11.808 -1.343 1.00 98.56 120 ASP A CA 1
ATOM 934 C C . ASP A 1 120 ? 22.193 -11.080 -0.024 1.00 98.56 120 ASP A C 1
ATOM 936 O O . ASP A 1 120 ? 22.172 -11.703 1.035 1.00 98.56 120 ASP A O 1
ATOM 940 N N . GLU A 1 121 ? 21.845 -9.790 -0.090 1.00 98.38 121 GLU A N 1
ATOM 941 C CA . GLU A 1 121 ? 21.402 -9.010 1.072 1.00 98.38 121 GLU A CA 1
ATOM 942 C C . GLU A 1 121 ? 20.099 -9.557 1.681 1.00 98.38 121 GLU A C 1
ATOM 944 O O . GLU A 1 121 ? 19.998 -9.733 2.898 1.00 98.38 121 GLU A O 1
ATOM 949 N N . ALA A 1 122 ? 19.089 -9.843 0.851 1.00 98.56 122 ALA A N 1
ATOM 950 C CA . ALA A 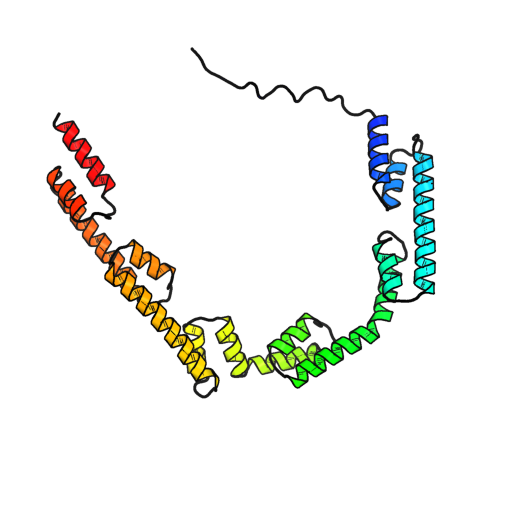1 122 ? 17.818 -10.381 1.329 1.00 98.56 122 ALA A CA 1
ATOM 951 C C . ALA A 1 122 ? 17.986 -11.762 1.982 1.00 98.56 122 ALA A C 1
ATOM 953 O O . ALA A 1 122 ? 17.379 -12.017 3.023 1.00 98.56 122 ALA A O 1
ATOM 954 N N . ALA A 1 123 ? 18.832 -12.617 1.405 1.00 98.31 123 ALA A N 1
ATOM 955 C CA . ALA A 1 123 ? 19.148 -13.946 1.912 1.00 98.31 123 ALA A CA 1
ATOM 956 C C . ALA A 1 123 ? 20.002 -13.912 3.190 1.00 98.31 123 ALA A C 1
ATOM 958 O O . ALA A 1 123 ? 19.837 -14.773 4.051 1.00 98.31 123 ALA A O 1
ATOM 959 N N . GLU A 1 124 ? 20.893 -12.927 3.337 1.00 98.31 124 GLU A N 1
ATOM 960 C CA . GLU A 1 124 ? 21.681 -12.726 4.559 1.00 98.31 124 GLU A CA 1
ATOM 961 C C . GLU A 1 124 ? 20.805 -12.264 5.731 1.00 98.31 124 GLU A C 1
ATOM 963 O O . GLU A 1 124 ? 20.932 -12.772 6.846 1.00 98.31 124 GLU A O 1
ATOM 968 N N . ILE A 1 125 ? 19.908 -11.304 5.485 1.00 98.00 125 ILE A N 1
ATOM 969 C CA . ILE A 1 125 ? 19.046 -10.728 6.526 1.00 98.00 125 ILE A CA 1
ATOM 970 C C . ILE A 1 125 ? 17.883 -11.664 6.867 1.00 98.00 125 ILE A C 1
ATOM 972 O O . ILE A 1 125 ? 17.502 -11.779 8.035 1.00 98.00 125 ILE A O 1
ATOM 976 N N . ASP A 1 126 ? 17.337 -12.332 5.850 1.00 97.31 126 ASP A N 1
ATOM 977 C CA . ASP A 1 126 ? 16.318 -13.372 5.951 1.00 97.31 126 ASP A CA 1
ATOM 978 C C . ASP A 1 126 ? 15.042 -12.931 6.695 1.00 97.31 126 ASP A C 1
ATOM 980 O O . ASP A 1 126 ? 14.531 -13.602 7.594 1.00 97.31 126 ASP A O 1
ATOM 984 N N . ARG A 1 127 ? 14.517 -11.759 6.317 1.00 96.50 127 ARG A N 1
ATOM 985 C CA . ARG A 1 127 ? 13.297 -11.157 6.886 1.00 96.50 127 ARG A CA 1
ATOM 986 C C . ARG A 1 127 ? 12.255 -10.880 5.811 1.00 96.50 127 ARG A C 1
ATOM 988 O O . ARG A 1 127 ? 12.594 -10.570 4.670 1.00 96.50 127 ARG A O 1
ATOM 995 N N . ILE A 1 128 ? 10.980 -10.931 6.202 1.00 96.94 128 ILE A N 1
ATOM 996 C CA . ILE A 1 128 ? 9.820 -10.726 5.318 1.00 96.94 128 ILE A CA 1
ATOM 997 C C . ILE A 1 128 ? 9.947 -9.432 4.509 1.00 96.94 128 ILE A C 1
ATOM 999 O O . ILE A 1 128 ? 9.801 -9.460 3.290 1.00 96.94 128 ILE A O 1
ATOM 1003 N N . GLU A 1 129 ? 10.272 -8.316 5.159 1.00 95.81 129 GLU A N 1
ATOM 1004 C CA . GLU A 1 129 ? 10.354 -7.000 4.521 1.00 95.81 129 GLU A CA 1
ATOM 1005 C C . GLU A 1 129 ? 11.444 -6.937 3.439 1.00 95.81 129 GLU A C 1
ATOM 1007 O O . GLU A 1 129 ? 11.270 -6.262 2.423 1.00 95.81 129 GLU A O 1
ATOM 1012 N N . HIS A 1 130 ? 12.551 -7.663 3.623 1.00 98.12 130 HIS A N 1
ATOM 1013 C CA . HIS A 1 130 ? 13.651 -7.698 2.658 1.00 98.12 130 HIS A CA 1
ATOM 1014 C C . HIS A 1 130 ? 13.291 -8.524 1.422 1.00 98.12 130 HIS A C 1
ATOM 1016 O O . HIS A 1 130 ? 13.542 -8.079 0.301 1.00 98.12 130 HIS A O 1
ATOM 1022 N N . TYR A 1 131 ? 12.621 -9.668 1.593 1.00 98.38 131 TYR A N 1
ATOM 1023 C CA . TYR A 1 131 ? 12.112 -10.437 0.454 1.00 98.38 131 TYR A CA 1
ATOM 1024 C C . TYR A 1 131 ? 10.965 -9.719 -0.271 1.00 98.38 131 TYR A C 1
ATOM 1026 O O . TYR A 1 131 ? 10.933 -9.727 -1.501 1.00 98.38 131 TYR A O 1
ATOM 1034 N N . GLU A 1 132 ? 10.055 -9.044 0.444 1.00 97.56 132 GLU A N 1
ATOM 1035 C CA . GLU A 1 132 ? 9.026 -8.192 -0.173 1.00 97.56 132 GLU A CA 1
ATOM 1036 C C . GLU A 1 132 ? 9.664 -7.063 -1.001 1.00 97.56 132 GLU A C 1
ATOM 1038 O O . GLU A 1 132 ? 9.273 -6.835 -2.149 1.00 97.56 132 GLU A O 1
ATOM 1043 N N . GLY A 1 133 ? 10.680 -6.386 -0.454 1.00 98.06 133 GLY A N 1
ATOM 1044 C CA . GLY A 1 133 ? 11.426 -5.341 -1.156 1.00 98.06 133 GLY A CA 1
ATOM 1045 C C . GLY A 1 133 ? 12.154 -5.863 -2.397 1.00 98.06 133 GLY A C 1
ATOM 1046 O O . GLY A 1 133 ? 12.060 -5.258 -3.472 1.00 98.06 133 GLY A O 1
ATOM 1047 N N . PHE A 1 134 ? 12.822 -7.013 -2.272 1.00 98.62 134 PHE A N 1
ATOM 1048 C CA . PHE A 1 134 ? 13.475 -7.702 -3.381 1.00 98.62 134 PHE A CA 1
ATOM 1049 C C . PHE A 1 134 ? 12.475 -8.040 -4.495 1.00 98.62 134 PHE A C 1
ATOM 1051 O O . PHE A 1 134 ? 12.687 -7.657 -5.645 1.00 98.62 134 PHE A O 1
ATOM 1058 N N . LEU A 1 135 ? 11.347 -8.674 -4.160 1.00 98.56 135 LEU A N 1
ATOM 1059 C CA . LEU A 1 135 ? 10.312 -9.067 -5.121 1.00 98.56 135 LEU A CA 1
ATOM 1060 C C . LEU A 1 135 ? 9.596 -7.875 -5.760 1.00 98.56 135 LEU A C 1
ATOM 1062 O O . LEU A 1 135 ? 9.182 -7.966 -6.913 1.00 98.56 135 LEU A O 1
ATOM 1066 N N . ASN A 1 136 ? 9.467 -6.751 -5.054 1.00 98.31 136 ASN A N 1
ATOM 1067 C CA . ASN A 1 136 ? 8.920 -5.527 -5.632 1.00 98.31 136 ASN A CA 1
ATOM 1068 C C . ASN A 1 136 ? 9.850 -4.935 -6.706 1.00 98.31 136 ASN A C 1
ATOM 1070 O O . ASN A 1 136 ? 9.377 -4.437 -7.726 1.00 98.31 136 ASN A O 1
ATOM 1074 N N . ARG A 1 137 ? 11.173 -4.999 -6.501 1.00 97.88 137 ARG A N 1
ATOM 1075 C CA . ARG A 1 137 ? 12.161 -4.495 -7.469 1.00 97.88 137 ARG A CA 1
ATOM 1076 C C . ARG A 1 137 ? 12.437 -5.481 -8.606 1.00 97.88 137 ARG A C 1
ATOM 1078 O O . ARG A 1 137 ? 12.629 -5.057 -9.743 1.00 97.88 137 ARG A O 1
ATOM 1085 N N . TRP A 1 138 ? 12.435 -6.776 -8.306 1.00 97.75 138 TRP A N 1
ATOM 1086 C CA . TRP A 1 138 ? 12.787 -7.857 -9.225 1.00 97.75 138 TRP A CA 1
ATOM 1087 C C . TRP A 1 138 ? 11.671 -8.911 -9.313 1.00 97.75 138 TRP A C 1
ATOM 1089 O O . TRP A 1 138 ? 11.911 -10.093 -9.064 1.00 97.75 138 TRP A O 1
ATOM 1099 N N . PRO A 1 139 ? 10.440 -8.536 -9.715 1.00 97.81 139 PRO A N 1
ATOM 1100 C CA . PRO A 1 139 ? 9.283 -9.436 -9.673 1.00 97.81 139 PRO A CA 1
ATOM 1101 C C . PRO A 1 139 ? 9.410 -10.650 -10.598 1.00 97.81 139 PRO A C 1
ATOM 1103 O O . PRO A 1 139 ? 8.717 -11.642 -10.393 1.00 97.81 139 PRO A O 1
ATOM 1106 N N . ALA A 1 140 ? 10.279 -10.580 -11.607 1.00 95.88 140 ALA A N 1
ATOM 1107 C CA . ALA A 1 140 ? 10.610 -11.669 -12.525 1.00 95.88 140 ALA A CA 1
ATOM 1108 C C . ALA A 1 140 ? 12.135 -11.887 -12.633 1.00 95.88 140 ALA A C 1
ATOM 1110 O O . ALA A 1 140 ? 12.620 -12.348 -13.664 1.00 95.88 140 ALA A O 1
ATOM 1111 N N . GLY A 1 141 ? 12.888 -11.501 -11.593 1.00 96.12 141 GLY A N 1
ATOM 1112 C CA . GLY A 1 141 ? 14.331 -11.740 -11.497 1.00 96.12 141 GLY A CA 1
ATOM 1113 C C . GLY A 1 141 ? 14.679 -13.228 -11.403 1.00 96.12 141 GLY A C 1
ATOM 1114 O O . GLY A 1 141 ? 13.801 -14.074 -11.218 1.00 96.12 141 GLY A O 1
ATOM 1115 N N . ALA A 1 142 ? 15.970 -13.543 -11.514 1.00 97.25 142 ALA A N 1
ATOM 1116 C CA . ALA A 1 142 ? 16.454 -14.921 -11.479 1.00 97.25 142 ALA A CA 1
ATOM 1117 C C . ALA A 1 142 ? 16.122 -15.614 -10.145 1.00 97.25 142 ALA A C 1
ATOM 1119 O O . ALA A 1 142 ? 15.708 -16.769 -10.162 1.00 97.25 142 ALA A O 1
ATOM 1120 N N . HIS A 1 143 ? 16.200 -14.886 -9.026 1.00 98.56 143 HIS A N 1
ATOM 1121 C CA . HIS A 1 143 ? 15.900 -15.403 -7.685 1.00 98.56 143 HIS A CA 1
ATOM 1122 C C . HIS A 1 143 ? 14.464 -15.099 -7.229 1.00 98.56 143 HIS A C 1
ATOM 1124 O O . HIS A 1 143 ? 14.113 -15.287 -6.067 1.00 98.56 143 HIS A O 1
ATOM 1130 N N . ALA A 1 144 ? 13.586 -14.625 -8.122 1.00 98.44 144 ALA A N 1
ATOM 1131 C CA . ALA A 1 144 ? 12.216 -14.272 -7.747 1.00 98.44 144 ALA A CA 1
ATOM 1132 C C . ALA A 1 144 ? 11.386 -15.489 -7.302 1.00 98.44 144 ALA A C 1
ATOM 1134 O O . ALA A 1 144 ? 10.472 -15.347 -6.495 1.00 98.44 144 ALA A O 1
ATOM 1135 N N . ALA A 1 145 ? 11.662 -16.681 -7.837 1.00 98.50 145 ALA A N 1
ATOM 1136 C CA . ALA A 1 145 ? 10.998 -17.904 -7.387 1.00 98.50 145 ALA A CA 1
ATOM 1137 C C . ALA A 1 145 ? 11.444 -18.286 -5.968 1.00 98.50 145 ALA A C 1
ATOM 1139 O O . ALA A 1 145 ? 10.592 -18.430 -5.093 1.00 98.50 145 ALA A O 1
ATOM 1140 N N . ASP A 1 146 ? 12.756 -18.333 -5.735 1.00 98.44 146 ASP A N 1
ATOM 1141 C CA . ASP A 1 146 ? 13.351 -18.683 -4.441 1.00 98.44 146 ASP A CA 1
ATOM 1142 C C . ASP A 1 146 ? 12.940 -17.689 -3.344 1.00 98.44 146 ASP A C 1
ATOM 1144 O O . ASP A 1 146 ? 12.551 -18.079 -2.244 1.00 98.44 146 ASP A O 1
ATOM 1148 N N . ALA A 1 147 ? 12.930 -16.389 -3.662 1.00 98.62 147 ALA A N 1
ATOM 1149 C CA . ALA A 1 147 ? 12.465 -15.351 -2.749 1.00 98.62 147 ALA A CA 1
ATOM 1150 C C . ALA A 1 147 ? 10.983 -15.514 -2.376 1.00 98.62 147 ALA A C 1
ATOM 1152 O O . ALA A 1 147 ? 10.630 -15.307 -1.217 1.00 98.62 147 ALA A O 1
ATOM 1153 N N . ARG A 1 148 ? 10.109 -15.900 -3.321 1.00 98.56 148 ARG A N 1
ATOM 1154 C CA . ARG A 1 148 ? 8.689 -16.168 -3.017 1.00 98.56 148 ARG A CA 1
ATOM 1155 C C . ARG A 1 148 ? 8.531 -17.389 -2.126 1.00 98.56 148 ARG A C 1
ATOM 1157 O O . ARG A 1 148 ? 7.800 -17.313 -1.148 1.00 98.56 148 ARG A O 1
ATOM 1164 N N . GLU A 1 149 ? 9.234 -18.476 -2.427 1.00 98.44 149 GLU A N 1
ATOM 1165 C CA . GLU A 1 149 ? 9.200 -19.684 -1.600 1.00 98.44 149 GLU A CA 1
ATOM 1166 C C . GLU A 1 149 ? 9.669 -19.388 -0.170 1.00 98.44 149 GLU A C 1
ATOM 1168 O O . GLU A 1 149 ? 9.020 -19.776 0.807 1.00 98.44 149 GLU A O 1
ATOM 1173 N N . ARG A 1 150 ? 10.767 -18.636 -0.029 1.00 98.25 150 ARG A N 1
ATOM 1174 C CA . ARG A 1 150 ? 11.281 -18.261 1.286 1.00 98.25 150 ARG A CA 1
ATOM 1175 C C . ARG A 1 150 ? 10.330 -17.331 2.034 1.00 98.25 150 ARG A C 1
ATOM 1177 O O . ARG A 1 150 ? 10.096 -17.535 3.226 1.00 98.25 150 ARG A O 1
ATOM 1184 N N . LEU A 1 151 ? 9.755 -16.350 1.343 1.00 97.94 151 LEU A N 1
ATOM 1185 C CA . LEU A 1 151 ? 8.763 -15.438 1.903 1.00 97.94 151 LEU A CA 1
ATOM 1186 C C . LEU A 1 151 ? 7.514 -16.188 2.389 1.00 97.94 151 LEU A C 1
ATOM 1188 O O . LEU A 1 151 ? 7.054 -15.941 3.504 1.00 97.94 151 LEU A O 1
ATOM 1192 N N . ASP A 1 152 ? 7.006 -17.137 1.600 1.00 98.12 152 ASP A N 1
ATOM 1193 C CA . ASP A 1 152 ? 5.863 -17.976 1.971 1.00 98.12 152 ASP A CA 1
ATOM 1194 C C . ASP A 1 152 ? 6.148 -18.760 3.257 1.00 98.12 152 ASP A C 1
ATOM 1196 O O . ASP A 1 152 ? 5.319 -18.765 4.171 1.00 98.12 152 ASP A O 1
ATOM 1200 N N . TYR A 1 153 ? 7.343 -19.349 3.384 1.00 97.69 153 TYR A N 1
ATOM 1201 C CA . TYR A 1 153 ? 7.765 -20.008 4.621 1.00 97.69 153 TYR A CA 1
ATOM 1202 C C . TYR A 1 153 ? 7.795 -19.040 5.809 1.00 97.69 153 TYR A C 1
ATOM 1204 O O . TYR A 1 153 ? 7.229 -19.349 6.861 1.00 97.69 153 TYR A O 1
ATOM 1212 N N . LEU A 1 154 ? 8.418 -17.866 5.663 1.00 97.25 154 LEU A N 1
ATOM 1213 C CA . LEU A 1 154 ? 8.526 -16.897 6.756 1.00 97.25 154 LEU A CA 1
ATOM 1214 C C . LEU A 1 154 ? 7.151 -16.424 7.2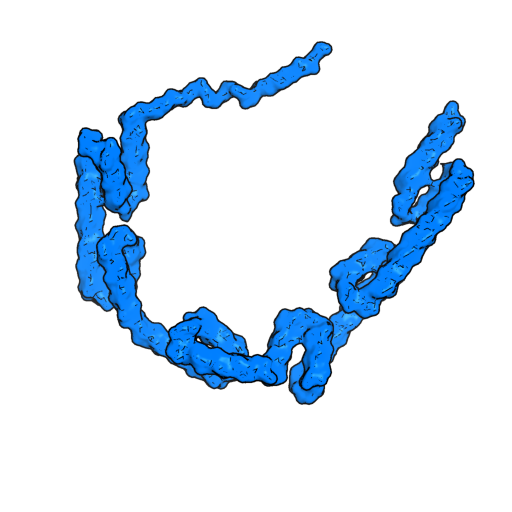40 1.00 97.25 154 LEU A C 1
ATOM 1216 O O . LEU A 1 154 ? 6.956 -16.223 8.435 1.00 97.25 154 LEU A O 1
ATOM 1220 N N . TRP A 1 155 ? 6.157 -16.332 6.357 1.00 96.69 155 TRP A N 1
ATOM 1221 C CA . TRP A 1 155 ? 4.789 -16.008 6.757 1.00 96.69 155 TRP A CA 1
ATOM 1222 C C . TRP A 1 155 ? 4.108 -17.080 7.622 1.00 96.69 155 TRP A C 1
ATOM 1224 O O . TRP A 1 155 ? 3.089 -16.783 8.257 1.00 96.69 155 TRP A O 1
ATOM 1234 N N . THR A 1 156 ? 4.634 -18.304 7.687 1.00 95.75 156 THR A N 1
ATOM 1235 C CA . THR A 1 156 ? 4.108 -19.369 8.562 1.00 95.75 156 THR A CA 1
ATOM 1236 C C . THR A 1 156 ? 4.669 -19.329 9.986 1.00 95.75 156 THR A C 1
ATOM 1238 O O . THR A 1 156 ? 4.132 -19.998 10.871 1.00 95.75 156 THR A O 1
ATOM 1241 N N . THR A 1 157 ? 5.717 -18.539 10.232 1.00 96.12 157 THR A N 1
ATOM 1242 C CA . THR A 1 157 ? 6.368 -18.446 11.545 1.00 96.12 157 THR A CA 1
ATOM 1243 C C . THR A 1 157 ? 5.601 -17.526 12.498 1.00 96.12 157 THR A C 1
ATOM 1245 O O . THR A 1 157 ? 4.664 -16.819 12.110 1.00 96.12 157 THR A O 1
ATOM 1248 N N . ASP A 1 158 ? 5.996 -17.526 13.771 1.00 95.81 158 ASP A N 1
ATOM 1249 C CA . ASP A 1 158 ? 5.476 -16.584 14.760 1.00 95.81 158 ASP A CA 1
ATOM 1250 C C . ASP A 1 158 ? 5.875 -15.136 14.438 1.00 95.81 158 ASP A C 1
ATOM 1252 O O . ASP A 1 158 ? 5.070 -14.231 14.630 1.00 95.81 158 ASP A O 1
ATOM 1256 N N . GLU A 1 159 ? 7.056 -14.907 13.866 1.00 94.50 159 GLU A N 1
ATOM 1257 C CA . GLU A 1 159 ? 7.451 -13.603 13.332 1.00 94.50 159 GLU A CA 1
ATOM 1258 C C . GLU A 1 159 ? 6.524 -13.147 12.196 1.00 94.50 159 GLU A C 1
ATOM 1260 O O . GLU A 1 159 ? 6.028 -12.018 12.212 1.00 94.50 159 GLU A O 1
ATOM 1265 N N . GLY A 1 160 ? 6.212 -14.031 11.244 1.00 96.50 160 GLY A N 1
ATOM 1266 C CA . GLY A 1 160 ? 5.254 -13.721 10.185 1.00 96.50 160 GLY A CA 1
ATOM 1267 C C . GLY A 1 160 ? 3.860 -13.417 10.734 1.00 96.50 160 GLY A C 1
ATOM 1268 O O . GLY A 1 160 ? 3.213 -12.445 10.335 1.00 96.50 160 GLY A O 1
ATOM 1269 N N . ALA A 1 161 ? 3.393 -14.201 11.705 1.00 97.00 161 ALA A N 1
ATOM 1270 C CA . ALA A 1 161 ? 2.144 -13.910 12.398 1.00 97.00 161 ALA A CA 1
ATOM 1271 C C . ALA A 1 161 ? 2.196 -12.564 13.142 1.00 97.00 161 ALA A C 1
ATOM 1273 O O . ALA A 1 161 ? 1.228 -11.806 13.092 1.00 97.00 161 ALA A O 1
ATOM 1274 N N . TRP A 1 162 ? 3.323 -12.224 13.766 1.00 97.56 162 TRP A N 1
ATOM 1275 C CA . TRP A 1 162 ? 3.515 -10.957 14.464 1.00 97.56 162 TRP A CA 1
ATOM 1276 C C . TRP A 1 162 ? 3.462 -9.756 13.517 1.00 97.56 162 TRP A C 1
ATOM 1278 O O . TRP A 1 162 ? 2.767 -8.776 13.798 1.00 97.56 162 TRP A O 1
ATOM 1288 N N . ILE A 1 163 ? 4.118 -9.839 12.359 1.00 96.62 163 ILE A N 1
ATOM 1289 C CA . ILE A 1 163 ? 4.069 -8.784 11.341 1.00 96.62 163 ILE A CA 1
ATOM 1290 C C . ILE A 1 163 ? 2.630 -8.589 10.844 1.00 96.62 163 ILE A C 1
ATOM 1292 O O . ILE A 1 163 ? 2.168 -7.448 10.765 1.00 96.62 163 ILE A O 1
ATOM 1296 N N . ARG A 1 164 ? 1.874 -9.670 10.580 1.00 96.19 164 ARG A N 1
ATOM 1297 C CA . ARG A 1 164 ? 0.440 -9.563 10.229 1.00 96.19 164 ARG A CA 1
ATOM 1298 C C . ARG A 1 164 ? -0.356 -8.855 11.321 1.00 96.19 164 ARG A C 1
ATOM 1300 O O . ARG A 1 164 ? -1.131 -7.950 11.017 1.00 96.19 164 ARG A O 1
ATOM 1307 N N . THR A 1 165 ? -0.135 -9.226 12.578 1.00 97.88 165 THR A N 1
ATOM 1308 C CA . THR A 1 165 ? -0.790 -8.613 13.738 1.00 97.88 165 THR A CA 1
ATOM 1309 C C . THR A 1 165 ? -0.526 -7.114 13.809 1.00 97.88 165 THR A C 1
ATOM 1311 O O . THR A 1 165 ? -1.465 -6.330 13.943 1.00 97.88 165 THR A O 1
ATOM 1314 N N . ARG A 1 166 ? 0.732 -6.693 13.636 1.00 97.38 166 ARG A N 1
ATOM 1315 C CA . ARG A 1 166 ? 1.103 -5.273 13.614 1.00 97.38 166 ARG A CA 1
ATOM 1316 C C . ARG A 1 166 ? 0.526 -4.520 12.418 1.00 97.38 166 ARG A C 1
ATOM 1318 O O . ARG A 1 166 ? 0.185 -3.354 12.571 1.00 97.38 166 ARG A O 1
ATOM 1325 N N . ARG A 1 167 ? 0.407 -5.157 11.247 1.00 95.56 167 ARG A N 1
ATOM 1326 C CA . ARG A 1 167 ? -0.225 -4.556 10.056 1.00 95.56 167 ARG A CA 1
ATOM 1327 C C . ARG A 1 167 ? -1.733 -4.362 10.247 1.00 95.56 167 ARG A C 1
ATOM 1329 O O . ARG A 1 167 ? -2.257 -3.327 9.853 1.00 95.56 167 ARG A O 1
ATOM 1336 N N . LEU A 1 168 ? -2.419 -5.325 10.868 1.00 96.50 168 LEU A N 1
ATOM 1337 C CA . LEU A 1 168 ? -3.846 -5.219 11.208 1.00 96.50 168 LEU A CA 1
ATOM 1338 C C . LEU A 1 168 ? -4.103 -4.214 12.336 1.00 96.50 168 LEU A C 1
ATOM 1340 O O . LEU A 1 168 ? -5.143 -3.561 12.346 1.00 96.50 168 LEU A O 1
ATOM 1344 N N . ASN A 1 169 ? -3.165 -4.119 13.281 1.00 95.50 169 ASN A N 1
ATOM 1345 C CA . ASN A 1 169 ? -3.154 -3.192 14.409 1.00 95.50 169 ASN A CA 1
ATOM 1346 C C . ASN A 1 169 ? -4.510 -3.050 15.124 1.00 95.50 169 ASN A C 1
ATOM 1348 O O . ASN A 1 169 ? -5.004 -1.943 15.335 1.00 95.50 169 ASN A O 1
ATOM 1352 N N . SER A 1 170 ? -5.122 -4.173 15.490 1.00 94.56 170 SER A N 1
ATOM 1353 C CA . SER A 1 170 ? -6.427 -4.193 16.149 1.00 94.56 170 SER A CA 1
ATOM 1354 C C . SER A 1 170 ? -6.387 -5.026 17.429 1.00 94.56 170 SER A C 1
ATOM 1356 O O . SER A 1 170 ? -5.629 -5.999 17.495 1.00 94.56 170 SER A O 1
ATOM 1358 N N . PRO A 1 171 ? -7.223 -4.709 18.437 1.00 94.25 171 PRO A N 1
ATOM 1359 C CA . PRO A 1 171 ? -7.297 -5.497 19.665 1.00 94.25 171 PRO A CA 1
ATOM 1360 C C . PRO A 1 171 ? -7.515 -6.995 19.407 1.00 94.25 171 PRO A C 1
ATOM 1362 O O . PRO A 1 171 ? -6.883 -7.824 20.058 1.00 94.25 171 PRO A O 1
ATOM 1365 N N . GLY A 1 172 ? -8.360 -7.334 18.425 1.00 94.25 172 GLY A N 1
ATOM 1366 C CA . GLY A 1 172 ? -8.614 -8.716 18.010 1.00 94.25 172 GLY A CA 1
ATOM 1367 C C . GLY A 1 172 ? -7.361 -9.409 17.479 1.00 94.25 172 GLY A C 1
ATOM 1368 O O . GLY A 1 172 ? -7.005 -10.471 17.973 1.00 94.25 172 GLY A O 1
ATOM 1369 N N . ALA A 1 173 ? -6.623 -8.768 16.566 1.00 97.06 173 ALA A N 1
ATOM 1370 C CA . ALA A 1 173 ? -5.400 -9.348 16.011 1.00 97.06 173 ALA A CA 1
ATOM 1371 C C . ALA A 1 173 ? -4.333 -9.609 17.089 1.00 97.06 173 ALA A C 1
ATOM 1373 O O . ALA A 1 173 ? -3.705 -10.668 17.098 1.00 97.06 173 ALA A O 1
ATOM 1374 N N . TYR A 1 174 ? -4.141 -8.672 18.027 1.00 97.44 174 TYR A N 1
ATOM 1375 C CA . TYR A 1 174 ? -3.205 -8.875 19.139 1.00 97.44 174 TYR A CA 1
ATOM 1376 C C . TYR A 1 174 ? -3.664 -10.008 20.067 1.00 97.44 174 TYR A C 1
ATOM 1378 O O . TYR A 1 174 ? -2.837 -10.815 20.489 1.00 97.44 174 TYR A O 1
ATOM 1386 N N . ALA A 1 175 ? -4.965 -10.108 20.361 1.00 96.69 175 ALA A N 1
ATOM 1387 C CA . ALA A 1 175 ? -5.517 -11.195 21.169 1.00 96.69 175 ALA A CA 1
ATOM 1388 C C . ALA A 1 175 ? -5.341 -12.569 20.498 1.00 96.69 175 ALA A C 1
ATOM 1390 O O . ALA A 1 175 ? -4.871 -13.506 21.148 1.00 96.69 175 ALA A O 1
ATOM 1391 N N . ASP A 1 176 ? -5.642 -12.670 19.202 1.00 97.75 176 ASP A N 1
ATOM 1392 C CA . ASP A 1 176 ? -5.479 -13.893 18.411 1.00 97.75 176 ASP A CA 1
ATOM 1393 C C . ASP A 1 176 ? -4.011 -14.336 18.369 1.00 97.75 176 ASP A C 1
ATOM 1395 O O . ASP A 1 176 ? -3.708 -15.516 18.558 1.00 97.75 176 ASP A O 1
ATOM 1399 N N . PHE A 1 177 ? -3.080 -13.389 18.208 1.00 98.31 177 PHE A N 1
ATOM 1400 C CA . PHE A 1 177 ? -1.647 -13.673 18.251 1.00 98.31 177 PHE A CA 1
ATOM 1401 C C . PHE A 1 177 ? -1.204 -14.240 19.604 1.00 98.31 177 PHE A C 1
ATOM 1403 O O . PHE A 1 177 ? -0.519 -15.260 19.650 1.00 98.31 177 PHE A O 1
ATOM 1410 N N . ILE A 1 178 ? -1.619 -13.614 20.711 1.00 98.12 178 ILE A N 1
ATOM 1411 C CA . ILE A 1 178 ? -1.292 -14.079 22.069 1.00 98.12 178 ILE A CA 1
ATOM 1412 C C . ILE A 1 178 ? -1.841 -15.492 22.307 1.00 98.12 178 ILE A C 1
ATOM 1414 O O . ILE A 1 178 ? -1.193 -16.289 22.986 1.00 98.12 178 ILE A O 1
ATOM 1418 N N . TYR A 1 179 ? -3.024 -15.797 21.767 1.00 97.81 179 TYR A N 1
ATOM 1419 C CA . TYR A 1 179 ? -3.650 -17.111 21.886 1.00 97.81 179 TYR A CA 1
ATOM 1420 C C . TYR A 1 179 ? -2.921 -18.185 21.068 1.00 97.81 179 TYR A C 1
ATOM 1422 O O . TYR A 1 179 ? -2.650 -19.266 21.589 1.00 97.81 179 TYR A O 1
ATOM 1430 N N . ALA A 1 180 ? -2.582 -17.890 19.811 1.00 97.25 180 ALA A N 1
ATOM 1431 C CA . ALA A 1 180 ? -1.924 -18.836 18.911 1.00 97.25 180 ALA A CA 1
ATOM 1432 C C . ALA A 1 180 ? -0.435 -19.049 19.243 1.00 97.25 180 ALA A C 1
ATOM 1434 O O . ALA A 1 180 ? 0.074 -20.160 19.100 1.00 97.25 180 ALA A O 1
ATOM 1435 N N . TYR A 1 181 ? 0.253 -18.009 19.727 1.00 96.94 181 TYR A N 1
ATOM 1436 C CA . TYR A 1 181 ? 1.696 -18.009 19.982 1.00 96.94 181 TYR A CA 1
ATOM 1437 C C . TYR A 1 181 ? 2.043 -17.544 21.409 1.00 96.94 181 TYR A C 1
ATOM 1439 O O . TYR A 1 181 ? 2.818 -16.602 21.593 1.00 96.94 181 TYR A O 1
ATOM 1447 N N . PRO A 1 182 ? 1.534 -18.207 22.465 1.00 96.69 182 PRO A N 1
ATOM 1448 C CA . PRO A 1 182 ? 1.668 -17.726 23.843 1.00 96.69 182 PRO A CA 1
ATOM 1449 C C . PRO A 1 182 ? 3.114 -17.689 24.362 1.00 96.69 182 PRO A C 1
ATOM 1451 O O . PRO A 1 182 ? 3.388 -16.959 25.319 1.00 96.69 182 PRO A O 1
ATOM 1454 N N . GLN A 1 183 ? 4.007 -18.474 23.744 1.00 96.25 183 GLN A N 1
ATOM 1455 C CA . GLN A 1 183 ? 5.436 -18.586 24.069 1.00 96.25 183 GLN A CA 1
ATOM 1456 C C . GLN A 1 183 ? 6.345 -17.789 23.120 1.00 96.25 183 GLN A C 1
ATOM 1458 O O . GLN A 1 183 ? 7.558 -17.794 23.306 1.00 96.25 183 GLN A O 1
ATOM 1463 N N . SER A 1 184 ? 5.790 -17.128 22.097 1.00 96.88 184 SER A N 1
ATOM 1464 C CA . SER A 1 184 ? 6.595 -16.306 21.190 1.00 96.88 184 SER A CA 1
ATOM 1465 C C . SER A 1 184 ? 7.198 -15.116 21.945 1.00 96.88 184 SER A C 1
ATOM 1467 O O . SER A 1 184 ? 6.512 -14.533 22.796 1.00 96.88 184 SER A O 1
ATOM 1469 N N . PRO A 1 185 ? 8.440 -14.694 21.635 1.00 95.44 185 PRO A N 1
ATOM 1470 C CA . PRO A 1 185 ? 9.023 -13.486 22.219 1.00 95.44 185 PRO A CA 1
ATOM 1471 C C . PRO A 1 185 ? 8.152 -12.239 21.990 1.00 95.44 185 PRO A C 1
ATOM 1473 O O . PRO A 1 185 ? 8.109 -11.358 22.847 1.00 95.44 185 PRO A O 1
ATOM 1476 N N . TYR A 1 186 ? 7.382 -12.194 20.897 1.00 97.25 186 TYR A N 1
ATOM 1477 C CA . TYR A 1 186 ? 6.488 -11.078 20.574 1.00 97.25 186 TYR A CA 1
ATOM 1478 C C . TYR A 1 186 ? 5.196 -11.056 21.407 1.00 97.25 186 TYR A C 1
ATOM 1480 O O . TYR A 1 186 ? 4.468 -10.063 21.404 1.00 97.25 186 TYR A O 1
ATOM 1488 N N . ALA A 1 187 ? 4.876 -12.127 22.143 1.00 97.50 187 ALA A N 1
ATOM 1489 C CA . ALA A 1 187 ? 3.636 -12.205 22.917 1.00 97.50 187 ALA A CA 1
ATOM 1490 C C . ALA A 1 187 ? 3.590 -11.167 24.050 1.00 97.50 187 ALA A C 1
ATOM 1492 O O . ALA A 1 187 ? 2.514 -10.699 24.422 1.00 97.50 187 ALA A O 1
ATOM 1493 N N . THR A 1 188 ? 4.745 -10.792 24.607 1.00 96.12 188 THR A N 1
ATOM 1494 C CA . THR A 1 188 ? 4.836 -9.734 25.625 1.00 96.12 188 THR A CA 1
ATOM 1495 C C . THR A 1 188 ? 4.504 -8.367 25.034 1.00 96.12 188 THR A C 1
ATOM 1497 O O . THR A 1 188 ? 3.677 -7.651 25.598 1.00 96.12 188 THR A O 1
ATOM 1500 N N . ASP A 1 189 ? 5.060 -8.047 23.865 1.00 97.06 189 ASP A N 1
ATOM 1501 C CA . ASP A 1 189 ? 4.770 -6.798 23.155 1.00 97.06 189 ASP A CA 1
ATOM 1502 C C . ASP A 1 189 ? 3.295 -6.730 22.745 1.00 97.06 189 ASP A C 1
ATOM 1504 O O . ASP A 1 189 ? 2.628 -5.718 22.968 1.00 97.06 189 ASP A O 1
ATOM 1508 N N . ALA A 1 190 ? 2.750 -7.837 22.230 1.00 98.19 190 ALA A N 1
ATOM 1509 C CA . ALA A 1 190 ? 1.338 -7.953 21.880 1.00 98.19 190 ALA A CA 1
ATOM 1510 C C . ALA A 1 190 ? 0.418 -7.659 23.076 1.00 98.19 190 ALA A C 1
ATOM 1512 O O . ALA A 1 190 ? -0.558 -6.919 22.938 1.00 98.19 190 ALA A O 1
ATOM 1513 N N . ARG A 1 191 ? 0.738 -8.199 24.264 1.00 97.88 191 ARG A N 1
ATOM 1514 C CA . ARG A 1 191 ? -0.011 -7.924 25.504 1.00 97.88 191 ARG A CA 1
ATOM 1515 C C . ARG A 1 191 ? 0.067 -6.449 25.882 1.00 97.88 191 ARG A C 1
ATOM 1517 O O . ARG A 1 191 ? -0.966 -5.852 26.164 1.00 97.88 191 ARG A O 1
ATOM 1524 N N . GLY A 1 192 ? 1.259 -5.854 25.830 1.00 97.50 192 GLY A N 1
ATOM 1525 C CA . GLY A 1 192 ? 1.450 -4.437 26.146 1.00 97.50 192 GLY A CA 1
ATOM 1526 C C . GLY A 1 192 ? 0.630 -3.510 25.245 1.00 97.50 192 GLY A C 1
ATOM 1527 O O . GLY A 1 192 ? -0.024 -2.589 25.736 1.00 97.50 192 GLY A O 1
ATOM 1528 N N . ILE A 1 193 ? 0.605 -3.785 23.938 1.00 97.62 193 ILE A N 1
ATOM 1529 C CA . ILE A 1 193 ? -0.196 -3.016 22.977 1.00 97.62 193 ILE A CA 1
ATOM 1530 C C . ILE A 1 193 ? -1.696 -3.224 23.219 1.00 97.62 193 ILE A C 1
ATOM 1532 O O . ILE A 1 193 ? -2.459 -2.257 23.236 1.00 97.62 193 ILE A O 1
ATOM 1536 N N . LEU A 1 194 ? -2.132 -4.463 23.458 1.00 96.06 194 LEU A N 1
ATOM 1537 C CA . LEU A 1 194 ? -3.531 -4.762 23.771 1.00 96.06 194 LEU A CA 1
ATOM 1538 C C . LEU A 1 194 ? -4.003 -4.036 25.042 1.00 96.06 194 LEU A C 1
ATOM 1540 O O . LEU A 1 194 ? -5.121 -3.522 25.087 1.00 96.06 194 LEU A O 1
ATOM 1544 N N . ASP A 1 195 ? -3.151 -3.952 26.061 1.00 96.81 195 ASP A N 1
ATOM 1545 C CA . ASP A 1 195 ? -3.457 -3.233 27.296 1.00 96.81 195 ASP A CA 1
ATOM 1546 C C . ASP A 1 195 ? -3.494 -1.708 27.101 1.00 96.81 195 ASP A C 1
ATOM 1548 O O . ASP A 1 195 ? -4.272 -1.027 27.770 1.00 96.81 195 ASP A O 1
ATOM 1552 N N . GLU A 1 196 ? -2.715 -1.150 26.170 1.00 96.56 196 GLU A N 1
ATOM 1553 C CA . GLU A 1 196 ? -2.848 0.257 25.763 1.00 96.56 196 GLU A CA 1
ATOM 1554 C C . GLU A 1 196 ? -4.201 0.519 25.089 1.00 96.56 196 GLU A C 1
ATOM 1556 O O . GLU A 1 196 ? -4.899 1.446 25.501 1.00 96.56 196 GLU A O 1
ATOM 1561 N N . PHE A 1 197 ? -4.634 -0.328 24.144 1.00 95.69 197 PHE A N 1
ATOM 1562 C CA . PHE A 1 197 ? -5.972 -0.213 23.544 1.00 95.69 197 PHE A CA 1
ATOM 1563 C C . PHE A 1 197 ? -7.076 -0.223 24.605 1.00 95.69 197 PHE A C 1
ATOM 1565 O O . PHE A 1 197 ? -7.969 0.624 24.583 1.00 95.69 197 PHE A O 1
ATOM 1572 N N . ARG A 1 198 ? -6.991 -1.143 25.574 1.00 95.19 198 ARG A N 1
ATOM 1573 C CA . ARG A 1 198 ? -7.949 -1.226 26.687 1.00 95.19 198 ARG A CA 1
ATOM 1574 C C . ARG A 1 198 ? -7.945 0.032 27.553 1.00 95.19 198 ARG A C 1
ATOM 1576 O O . ARG A 1 198 ? -9.010 0.494 27.950 1.00 95.19 198 ARG A O 1
ATOM 1583 N N . ARG A 1 199 ? -6.771 0.601 27.846 1.00 96.94 199 ARG A N 1
ATOM 1584 C CA . ARG A 1 199 ? -6.659 1.844 28.629 1.00 96.94 199 ARG A CA 1
ATOM 1585 C C . ARG A 1 199 ? -7.274 3.040 27.902 1.00 96.94 199 ARG A C 1
ATOM 1587 O O . ARG A 1 199 ? -7.937 3.852 28.545 1.00 96.94 199 ARG A O 1
ATOM 1594 N N . GLN A 1 200 ? -7.069 3.147 26.592 1.00 96.62 200 GLN A N 1
ATOM 1595 C CA . GLN A 1 200 ? -7.647 4.218 25.775 1.00 96.62 200 GLN A CA 1
ATOM 1596 C C . GLN A 1 200 ? -9.176 4.116 25.701 1.00 96.62 200 GLN A C 1
ATOM 1598 O O . GLN A 1 200 ? -9.862 5.117 25.923 1.00 96.62 200 GLN A O 1
ATOM 1603 N N . ASP A 1 201 ? -9.696 2.905 25.480 1.00 97.25 201 ASP A N 1
ATOM 1604 C CA . ASP A 1 201 ? -11.132 2.610 25.507 1.00 97.25 201 ASP A CA 1
ATOM 1605 C C . ASP A 1 201 ? -11.751 2.992 26.863 1.00 97.25 201 ASP A C 1
ATOM 1607 O O . ASP A 1 201 ? -12.644 3.841 26.921 1.00 97.25 201 ASP A O 1
ATOM 1611 N N . GLU A 1 202 ? -11.207 2.477 27.973 1.00 97.81 202 GLU A N 1
ATOM 1612 C CA . GLU A 1 202 ? -11.705 2.766 29.326 1.00 97.81 202 GLU A CA 1
ATOM 1613 C C . GLU A 1 202 ? -11.685 4.273 29.637 1.00 97.81 202 GLU A C 1
ATOM 1615 O O . GLU A 1 202 ? -12.622 4.815 30.230 1.00 97.81 202 GLU A O 1
ATOM 1620 N N . TYR A 1 203 ? -10.643 4.994 29.210 1.00 97.81 203 TYR A N 1
ATOM 1621 C CA . TYR A 1 203 ? -10.578 6.445 29.377 1.00 97.81 203 TYR A CA 1
ATOM 1622 C C . TYR A 1 203 ? -11.694 7.164 28.602 1.00 97.81 203 TYR A C 1
ATOM 1624 O O . TYR A 1 203 ? -12.391 8.025 29.159 1.00 97.81 203 TYR A O 1
ATOM 1632 N N . ALA A 1 204 ? -11.890 6.805 27.330 1.00 97.81 204 ALA A N 1
ATOM 1633 C CA . ALA A 1 204 ? -12.935 7.379 26.490 1.00 97.81 204 ALA A CA 1
ATOM 1634 C C . ALA A 1 204 ? -14.332 7.077 27.052 1.00 97.81 204 ALA A C 1
ATOM 1636 O O . ALA A 1 204 ? -15.169 7.984 27.152 1.00 97.81 204 ALA A O 1
ATOM 1637 N N . TRP A 1 205 ? -14.553 5.841 27.500 1.00 98.38 205 TRP A N 1
ATOM 1638 C CA . TRP A 1 205 ? -15.779 5.413 28.159 1.00 98.38 205 TRP A CA 1
ATOM 1639 C C . TRP A 1 205 ? -16.042 6.192 29.448 1.00 98.38 205 TRP A C 1
ATOM 1641 O O . TRP A 1 205 ? -17.117 6.768 29.617 1.00 98.38 205 TRP A O 1
ATOM 1651 N N . SER A 1 206 ? -15.055 6.287 30.341 1.00 98.25 206 SER A N 1
ATOM 1652 C CA . SER A 1 206 ? -15.165 7.038 31.596 1.00 98.25 206 SER A CA 1
ATOM 1653 C C . SER A 1 206 ? -15.554 8.497 31.344 1.00 98.25 206 SER A C 1
ATOM 1655 O O . SER A 1 206 ? -16.417 9.049 32.033 1.00 98.25 206 SER A O 1
ATOM 1657 N N . SER A 1 207 ? -14.988 9.113 30.304 1.00 97.75 207 SER A N 1
ATOM 1658 C CA . SER A 1 207 ? -15.323 10.475 29.889 1.00 97.75 207 SER A CA 1
ATOM 1659 C C . SER A 1 207 ? -16.750 10.609 29.341 1.00 97.75 207 SER A C 1
ATOM 1661 O O . SER A 1 207 ? -17.440 11.580 29.665 1.00 97.75 207 SER A O 1
ATOM 1663 N N . ALA A 1 208 ? -17.206 9.651 28.527 1.00 98.19 208 ALA A N 1
ATOM 1664 C CA . ALA A 1 208 ? -18.569 9.627 27.996 1.00 98.19 208 ALA A CA 1
ATOM 1665 C C . ALA A 1 208 ? -19.601 9.408 29.110 1.00 98.19 208 ALA A C 1
ATOM 1667 O O . ALA A 1 208 ? -20.550 10.179 29.240 1.00 98.19 208 ALA A O 1
ATOM 1668 N N . ARG A 1 209 ? -19.349 8.430 29.986 1.00 97.94 209 ARG A N 1
ATOM 1669 C CA . ARG A 1 209 ? -20.193 8.106 31.138 1.00 97.94 209 ARG A CA 1
ATOM 1670 C C . ARG A 1 209 ? -20.316 9.265 32.124 1.00 97.94 209 ARG A C 1
ATOM 1672 O O . ARG A 1 209 ? -21.401 9.492 32.643 1.00 97.94 209 ARG A O 1
ATOM 1679 N N . ARG A 1 210 ? -19.230 10.008 32.384 1.00 97.56 210 ARG A N 1
ATOM 1680 C CA . ARG A 1 210 ? -19.256 11.187 33.274 1.00 97.56 210 ARG A CA 1
ATOM 1681 C C . ARG A 1 210 ? -20.092 12.333 32.720 1.00 97.56 210 ARG A C 1
ATOM 1683 O O . ARG A 1 210 ? -20.729 13.031 33.498 1.00 97.56 210 ARG A O 1
ATOM 1690 N N . ARG A 1 211 ? -20.051 12.552 31.405 1.00 96.25 211 ARG A N 1
ATOM 1691 C CA . ARG A 1 211 ? -20.830 13.614 30.756 1.00 96.25 211 ARG A CA 1
ATOM 1692 C C . ARG A 1 211 ? -22.286 13.226 30.557 1.00 96.25 211 ARG A C 1
ATOM 1694 O O . ARG A 1 211 ? -23.139 14.098 30.633 1.00 96.25 211 ARG A O 1
ATOM 1701 N N . HIS A 1 212 ? -22.545 11.935 30.344 1.00 95.00 212 HIS A N 1
ATOM 1702 C CA . HIS A 1 212 ? -23.884 11.358 30.272 1.00 95.00 212 HIS A CA 1
ATOM 1703 C C . HIS A 1 212 ? -24.797 12.094 29.274 1.00 95.00 212 HIS A C 1
ATOM 1705 O O . HIS A 1 212 ? -25.912 12.486 29.596 1.00 95.00 212 HIS A O 1
ATOM 1711 N N . THR A 1 213 ? -24.314 12.299 28.046 1.00 95.19 213 THR A N 1
ATOM 1712 C CA . THR A 1 213 ? -25.113 12.879 26.956 1.00 95.19 213 THR A CA 1
ATOM 1713 C C . THR A 1 213 ? -25.153 11.930 25.766 1.00 95.19 213 THR A C 1
ATOM 1715 O O . THR A 1 213 ? -24.207 11.167 25.544 1.00 95.19 213 THR A O 1
ATOM 1718 N N . VAL A 1 214 ? -26.215 12.013 24.956 1.00 95.50 214 VAL A N 1
ATOM 1719 C CA . VAL A 1 214 ? -26.329 11.245 23.702 1.00 95.50 214 VAL A CA 1
ATOM 1720 C C . VAL A 1 214 ? -25.106 11.486 22.815 1.00 95.50 214 VAL A C 1
ATOM 1722 O O . VAL A 1 214 ? -24.455 10.532 22.401 1.00 95.50 214 VAL A O 1
ATOM 1725 N N . ARG A 1 215 ? -24.711 12.753 22.632 1.00 95.75 215 ARG A N 1
ATOM 1726 C CA . ARG A 1 215 ? -23.546 13.147 21.824 1.00 95.75 215 ARG A CA 1
ATOM 1727 C C . ARG A 1 215 ? -22.244 12.493 22.295 1.00 95.75 215 ARG A C 1
ATOM 1729 O O . ARG A 1 215 ? -21.386 12.152 21.483 1.00 95.75 215 ARG A O 1
ATOM 1736 N N . ASP A 1 216 ? -22.049 12.366 23.605 1.00 97.88 216 ASP A N 1
ATOM 1737 C CA . ASP A 1 216 ? -20.811 11.820 24.160 1.00 97.88 216 ASP A CA 1
ATOM 1738 C C . ASP A 1 216 ? -20.725 10.299 24.037 1.00 97.88 216 ASP A C 1
ATOM 1740 O O . ASP A 1 216 ? -19.640 9.785 23.756 1.00 97.88 216 ASP A O 1
ATOM 1744 N N . TYR A 1 217 ? -21.854 9.601 24.174 1.00 98.06 217 TYR A N 1
ATOM 1745 C CA . TYR A 1 217 ? -21.943 8.174 23.878 1.00 98.06 217 TYR A CA 1
ATOM 1746 C C . TYR A 1 217 ? -21.829 7.886 22.379 1.00 98.06 217 TYR A C 1
ATOM 1748 O O . TYR A 1 217 ? -21.103 6.975 21.997 1.00 98.06 217 TYR A O 1
ATOM 1756 N N . GLU A 1 218 ? -22.464 8.686 21.517 1.00 97.62 218 GLU A N 1
ATOM 1757 C CA . GLU A 1 218 ? -22.331 8.559 20.059 1.00 97.62 218 GLU A CA 1
ATOM 1758 C C . GLU A 1 218 ? -20.886 8.789 19.603 1.00 97.62 218 GLU A C 1
ATOM 1760 O O . GLU A 1 218 ? -20.383 8.059 18.750 1.00 97.62 218 GLU A O 1
ATOM 1765 N N . ARG A 1 219 ? -20.174 9.749 20.212 1.00 98.19 219 ARG A N 1
ATOM 1766 C CA . ARG A 1 219 ? -18.736 9.921 19.971 1.00 98.19 219 ARG A CA 1
ATOM 1767 C C . ARG A 1 219 ? -17.947 8.673 20.365 1.00 98.19 219 ARG A C 1
ATOM 1769 O O . ARG A 1 219 ? -17.131 8.224 19.571 1.00 98.19 219 ARG A O 1
ATOM 1776 N N . TYR A 1 220 ? -18.188 8.125 21.557 1.00 98.31 220 TYR A N 1
ATOM 1777 C CA . TYR A 1 220 ? -17.521 6.898 21.996 1.00 98.31 220 TYR A CA 1
ATOM 1778 C C . TYR A 1 220 ? -17.771 5.741 21.017 1.00 98.31 220 TYR A C 1
ATOM 1780 O O . TYR A 1 220 ? -16.819 5.113 20.576 1.00 98.31 220 TYR A O 1
ATOM 1788 N N . LEU A 1 221 ? -19.022 5.517 20.603 1.00 98.06 221 LEU A N 1
ATOM 1789 C CA . LEU A 1 221 ? -19.384 4.457 19.654 1.00 98.06 221 LEU A CA 1
ATOM 1790 C C . LEU A 1 221 ? -18.740 4.627 18.276 1.00 98.06 221 LEU A C 1
ATOM 1792 O O . LEU A 1 221 ? -18.455 3.639 17.606 1.00 98.06 221 LEU A O 1
ATOM 1796 N N . ARG A 1 222 ? -18.528 5.869 17.836 1.00 97.69 222 ARG A N 1
ATOM 1797 C CA . ARG A 1 222 ? -17.843 6.155 16.574 1.00 97.69 222 ARG A CA 1
ATOM 1798 C C . ARG A 1 222 ? -16.342 5.895 16.673 1.00 97.69 222 ARG A C 1
ATOM 1800 O O . ARG A 1 222 ? -15.772 5.328 15.748 1.00 97.69 222 ARG A O 1
ATOM 1807 N N . ASP A 1 223 ? -15.715 6.338 17.759 1.00 96.00 223 ASP A N 1
ATOM 1808 C CA . ASP A 1 223 ? -14.264 6.239 17.937 1.00 96.00 223 ASP A CA 1
ATOM 1809 C C . ASP A 1 223 ? -13.845 4.806 18.352 1.00 96.00 223 ASP A C 1
ATOM 1811 O O . ASP A 1 223 ? -12.740 4.372 18.038 1.00 96.00 223 ASP A O 1
ATOM 1815 N N . TYR A 1 224 ? -14.748 4.053 18.996 1.00 95.12 224 TYR A N 1
ATOM 1816 C CA . TYR A 1 224 ? -14.558 2.680 19.487 1.00 95.12 224 TYR A CA 1
ATOM 1817 C C . TYR A 1 224 ? -15.729 1.775 19.053 1.00 95.12 224 TYR A C 1
ATOM 1819 O O . TYR A 1 224 ? -16.532 1.343 19.888 1.00 95.12 224 TYR A O 1
ATOM 1827 N N . PRO A 1 225 ? -15.858 1.467 17.748 1.00 91.88 225 PRO A N 1
ATOM 1828 C CA . PRO A 1 225 ? -16.994 0.709 17.218 1.00 91.88 225 PRO A CA 1
ATOM 1829 C C . PRO A 1 225 ? -17.099 -0.705 17.797 1.00 91.88 225 PRO A C 1
ATOM 1831 O O . PRO A 1 225 ? -18.211 -1.183 18.016 1.00 91.88 225 PRO A O 1
ATOM 1834 N N . ASP A 1 226 ? -15.963 -1.327 18.111 1.00 86.12 226 ASP A N 1
ATOM 1835 C CA . ASP A 1 226 ? -15.870 -2.646 18.748 1.00 86.12 226 ASP A CA 1
ATOM 1836 C C . ASP A 1 226 ? -15.359 -2.549 20.198 1.00 86.12 226 ASP A C 1
ATOM 1838 O O . ASP A 1 226 ? -14.795 -3.501 20.740 1.00 86.12 226 ASP A O 1
ATOM 1842 N N . GLY A 1 227 ? -15.527 -1.378 20.826 1.00 91.25 227 GLY A N 1
ATOM 1843 C CA . GLY A 1 227 ? -15.082 -1.120 22.193 1.00 91.25 227 GLY A CA 1
ATOM 1844 C C . GLY A 1 227 ? -15.816 -1.959 23.240 1.00 91.25 227 GLY A C 1
ATOM 1845 O O . GLY A 1 227 ? -16.973 -2.361 23.063 1.00 91.25 227 GLY A O 1
ATOM 1846 N N . LEU A 1 228 ? -15.163 -2.179 24.381 1.00 93.38 228 LEU A N 1
ATOM 1847 C CA . LEU A 1 228 ? -15.680 -3.000 25.483 1.00 93.38 228 LEU A CA 1
ATOM 1848 C C . LEU A 1 228 ? -17.010 -2.469 26.040 1.00 93.38 228 LEU A C 1
ATOM 1850 O O . LEU A 1 228 ? -17.853 -3.252 26.482 1.00 93.38 228 LEU A O 1
ATOM 1854 N N . HIS A 1 229 ? -17.232 -1.153 25.968 1.00 96.88 229 HIS A N 1
ATOM 1855 C CA . HIS A 1 229 ? -18.424 -0.482 26.491 1.00 96.88 229 HIS A CA 1
ATOM 1856 C C . HIS A 1 229 ? -19.436 -0.101 25.416 1.00 96.88 229 HIS A C 1
ATOM 1858 O O . HIS A 1 229 ? -20.363 0.666 25.688 1.00 96.88 229 HIS A O 1
ATOM 1864 N N . ARG A 1 230 ? -19.325 -0.652 24.201 1.00 96.56 230 ARG A N 1
ATOM 1865 C CA . ARG A 1 230 ? -20.265 -0.372 23.106 1.00 96.56 230 ARG A CA 1
ATOM 1866 C C . ARG A 1 230 ? -21.722 -0.561 23.545 1.00 96.56 230 ARG A C 1
ATOM 1868 O O . ARG A 1 230 ? -22.537 0.355 23.452 1.00 96.56 230 ARG A O 1
ATOM 1875 N N . ARG A 1 231 ? -22.039 -1.727 24.116 1.00 97.38 231 ARG A N 1
ATOM 1876 C CA . ARG A 1 231 ? -23.395 -2.032 24.605 1.00 97.38 231 ARG A CA 1
ATOM 1877 C C . ARG A 1 231 ? -23.825 -1.117 25.747 1.00 97.38 231 ARG A C 1
ATOM 1879 O O . ARG A 1 231 ? -25.018 -0.897 25.932 1.00 97.38 231 ARG A O 1
ATOM 1886 N N . ASP A 1 232 ? -22.890 -0.638 26.558 1.00 97.81 232 ASP A N 1
ATOM 1887 C CA . ASP A 1 232 ? -23.193 0.239 27.689 1.00 97.81 232 ASP A CA 1
ATOM 1888 C C . ASP A 1 232 ? -23.533 1.650 27.197 1.00 97.81 232 ASP A C 1
ATOM 1890 O O . ASP A 1 232 ? -24.515 2.237 27.651 1.00 97.81 232 ASP A O 1
ATOM 1894 N N . ALA A 1 233 ? -22.787 2.155 26.211 1.00 98.12 233 ALA A N 1
ATOM 1895 C CA . ALA A 1 233 ? -23.063 3.420 25.539 1.00 98.12 233 ALA A CA 1
ATOM 1896 C C . ALA A 1 233 ? -24.408 3.396 24.795 1.00 98.12 233 ALA A C 1
ATOM 1898 O O . ALA A 1 233 ? -25.210 4.316 24.954 1.00 98.12 233 ALA A O 1
ATOM 1899 N N . GLU A 1 234 ? -24.702 2.321 24.052 1.00 98.12 234 GLU A N 1
ATOM 1900 C CA . GLU A 1 234 ? -25.999 2.125 23.385 1.00 98.12 234 GLU A CA 1
ATOM 1901 C C . GLU A 1 234 ? -27.162 2.156 24.393 1.00 98.12 234 GLU A C 1
ATOM 1903 O O . GLU A 1 234 ? -28.169 2.835 24.171 1.00 98.12 234 GLU A O 1
ATOM 1908 N N . ARG A 1 235 ? -27.010 1.484 25.545 1.00 98.25 235 ARG A N 1
ATOM 1909 C CA . ARG A 1 235 ? -28.011 1.532 26.624 1.00 98.25 235 ARG A CA 1
ATOM 1910 C C . ARG A 1 235 ? -28.146 2.928 27.232 1.00 98.25 235 ARG A C 1
ATOM 1912 O O . ARG A 1 235 ? -29.271 3.344 27.497 1.00 98.25 235 ARG A O 1
ATOM 1919 N N . GLY A 1 236 ? -27.044 3.652 27.424 1.00 97.50 236 GLY A N 1
ATOM 1920 C CA . GLY A 1 236 ? -27.066 5.027 27.927 1.00 97.50 236 GLY A CA 1
ATOM 1921 C C . GLY A 1 236 ? -27.845 5.973 27.009 1.00 97.50 236 GLY A C 1
ATOM 1922 O O . GLY A 1 236 ? -28.692 6.728 27.481 1.00 97.50 236 GLY A O 1
ATOM 1923 N N . ILE A 1 237 ? -27.635 5.876 25.692 1.00 97.50 237 ILE A N 1
ATOM 1924 C CA . ILE A 1 237 ? -28.399 6.646 24.695 1.00 97.50 237 ILE A CA 1
ATOM 1925 C C . ILE A 1 237 ? -29.889 6.315 24.781 1.00 97.50 237 ILE A C 1
ATOM 1927 O O . ILE A 1 237 ? -30.725 7.219 24.803 1.00 97.50 237 ILE A O 1
ATOM 1931 N N . TYR A 1 238 ? -30.226 5.023 24.839 1.00 97.38 238 TYR A N 1
ATOM 1932 C CA . TYR A 1 238 ? -31.614 4.583 24.942 1.00 97.38 238 TYR A CA 1
ATOM 1933 C C . TYR A 1 238 ? -32.303 5.143 26.194 1.00 97.38 238 TYR A C 1
ATOM 1935 O O . TYR A 1 238 ? -33.426 5.633 26.102 1.00 97.38 238 TYR A O 1
ATOM 1943 N N . GLN A 1 239 ? -31.627 5.108 27.346 1.00 96.50 239 GLN A N 1
ATOM 1944 C CA . GLN A 1 239 ? -32.157 5.635 28.606 1.00 96.50 239 GLN A CA 1
ATOM 1945 C C . GLN A 1 239 ? -32.429 7.139 28.524 1.00 96.50 239 GLN A C 1
ATOM 1947 O O . GLN A 1 239 ? -33.552 7.554 28.803 1.00 96.50 239 GLN A O 1
ATOM 1952 N N . ILE A 1 240 ? -31.462 7.932 28.050 1.00 95.50 240 ILE A N 1
ATOM 1953 C CA . ILE A 1 240 ? -31.624 9.388 27.914 1.00 95.50 240 ILE A CA 1
ATOM 1954 C C . ILE A 1 240 ? -32.804 9.721 26.991 1.00 95.50 240 ILE A C 1
ATOM 1956 O O . ILE A 1 240 ? -33.672 10.515 27.349 1.00 95.50 240 ILE A O 1
ATOM 1960 N N . ARG A 1 241 ? -32.895 9.068 25.824 1.00 95.81 241 ARG A N 1
ATOM 1961 C CA . ARG A 1 241 ? -34.001 9.295 24.875 1.00 95.81 241 ARG A CA 1
ATOM 1962 C C . ARG A 1 241 ? -35.359 8.867 25.439 1.00 95.81 241 ARG A C 1
ATOM 1964 O O . ARG A 1 241 ? -36.371 9.516 25.178 1.00 95.81 241 ARG A O 1
ATOM 1971 N N . ALA A 1 242 ? -35.406 7.786 26.217 1.00 96.75 242 ALA A N 1
ATOM 1972 C CA . ALA A 1 242 ? -36.633 7.346 26.874 1.00 96.75 242 ALA A CA 1
ATOM 1973 C C . ALA A 1 242 ? -37.086 8.335 27.964 1.00 96.75 242 ALA A C 1
ATOM 1975 O O . ALA A 1 242 ? -38.277 8.628 28.077 1.00 96.75 242 ALA A O 1
ATOM 1976 N N . GLU A 1 243 ? -36.154 8.871 28.753 1.00 95.19 243 GLU A N 1
ATOM 1977 C CA . GLU A 1 243 ? -36.432 9.893 29.767 1.00 95.19 243 GLU A CA 1
ATOM 1978 C C . GLU A 1 243 ? -36.925 11.202 29.149 1.00 95.19 243 GLU A C 1
ATOM 1980 O O . GLU A 1 243 ? -37.923 11.759 29.621 1.00 95.19 243 GLU A O 1
ATOM 1985 N N . ASP A 1 244 ? -36.283 11.648 28.067 1.00 96.88 244 ASP A N 1
ATOM 1986 C CA . ASP A 1 244 ? -36.690 12.823 27.300 1.00 96.88 244 ASP A CA 1
ATOM 1987 C C . ASP A 1 244 ? -38.113 12.668 26.748 1.00 96.88 244 ASP A C 1
ATOM 1989 O O . ASP A 1 244 ? -38.988 13.500 27.008 1.00 96.88 244 ASP A O 1
ATOM 1993 N N . ARG A 1 245 ? -38.403 11.530 26.105 1.00 97.38 245 ARG A N 1
ATOM 1994 C CA . ARG A 1 245 ? -39.749 11.215 25.610 1.00 97.38 245 ARG A CA 1
ATOM 1995 C C . ARG A 1 245 ? -40.799 11.207 26.718 1.00 97.38 245 ARG A C 1
ATOM 1997 O O . ARG A 1 245 ? -41.871 11.782 26.558 1.00 97.38 245 ARG A O 1
ATOM 2004 N N . ASN A 1 246 ? -40.494 10.604 27.863 1.00 97.44 246 ASN A N 1
ATOM 2005 C CA . ASN A 1 246 ? -41.409 10.593 29.002 1.00 97.44 246 ASN A CA 1
ATOM 2006 C C . ASN A 1 246 ? -41.670 12.006 29.550 1.00 97.44 246 ASN A C 1
ATOM 2008 O O . ASN A 1 246 ? -42.785 12.298 29.994 1.00 97.44 246 ASN A O 1
ATOM 2012 N N . ALA A 1 247 ? -40.654 12.874 29.562 1.00 97.06 247 ALA A N 1
ATOM 2013 C CA . ALA A 1 247 ? -40.796 14.266 29.974 1.00 97.06 247 ALA A CA 1
ATOM 2014 C C . ALA A 1 247 ? -41.666 15.054 28.986 1.00 97.06 247 ALA A C 1
ATOM 2016 O O . ALA A 1 247 ? -42.596 15.740 29.420 1.00 97.06 247 ALA A O 1
ATOM 2017 N N . TRP A 1 248 ? -41.430 14.879 27.685 1.00 98.19 248 TRP A N 1
ATOM 2018 C CA . TRP A 1 248 ? -42.253 15.451 26.625 1.00 98.19 248 TRP A CA 1
ATOM 2019 C C . TRP A 1 248 ? -43.714 15.008 26.735 1.00 98.19 248 TRP A C 1
ATOM 2021 O O . TRP A 1 248 ? -44.603 15.851 26.802 1.00 98.19 248 TRP A O 1
ATOM 2031 N N . ASP A 1 249 ? -43.981 13.707 26.866 1.00 98.25 249 ASP A N 1
ATOM 2032 C CA . ASP A 1 249 ? -45.345 13.178 26.966 1.00 98.25 249 ASP A CA 1
ATOM 2033 C C . ASP A 1 249 ? -46.101 13.741 28.181 1.00 98.25 249 ASP A C 1
ATOM 2035 O O . ASP A 1 249 ? -47.316 13.940 28.140 1.00 98.25 249 ASP A O 1
ATOM 2039 N N . ARG A 1 250 ? -45.407 14.003 29.299 1.00 97.62 250 ARG A N 1
ATOM 2040 C CA . ARG A 1 250 ? -46.011 14.675 30.464 1.00 97.62 250 ARG A CA 1
ATOM 2041 C C . ARG A 1 250 ? -46.354 16.133 30.169 1.00 97.62 250 ARG A C 1
ATOM 2043 O O . ARG A 1 250 ? -47.424 16.568 30.595 1.00 97.62 250 ARG A O 1
ATOM 2050 N N . ALA A 1 251 ? -45.475 16.857 29.478 1.00 98.19 251 ALA A N 1
ATOM 2051 C CA . ALA A 1 251 ? -45.729 18.235 29.073 1.00 98.19 251 ALA A CA 1
ATOM 2052 C C . ALA A 1 251 ? -46.890 18.307 28.073 1.00 98.19 251 ALA A C 1
ATOM 2054 O O . ALA A 1 251 ? -47.851 19.031 28.310 1.00 98.19 251 ALA A O 1
ATOM 2055 N N . ALA A 1 252 ? -46.869 17.457 27.045 1.00 98.06 252 ALA A N 1
ATOM 2056 C CA . ALA A 1 252 ? -47.901 17.361 26.019 1.00 98.06 252 ALA A CA 1
ATOM 2057 C C . ALA A 1 252 ? -49.277 16.955 26.563 1.00 98.06 252 ALA A C 1
ATOM 2059 O O . ALA A 1 252 ? -50.290 17.450 26.086 1.00 98.06 252 ALA A O 1
ATOM 2060 N N . ARG A 1 253 ? -49.341 16.098 27.592 1.00 98.25 253 ARG A N 1
ATOM 2061 C CA . ARG A 1 253 ? -50.612 15.764 28.263 1.00 98.25 253 ARG A CA 1
ATOM 2062 C C . ARG A 1 253 ? -51.218 16.928 29.045 1.00 98.25 253 ARG A C 1
ATOM 2064 O O . ARG A 1 253 ? -52.432 16.964 29.206 1.00 98.25 253 ARG A O 1
ATOM 2071 N N . ARG A 1 254 ? -50.387 17.814 29.601 1.00 97.81 254 ARG A N 1
ATOM 2072 C CA . ARG A 1 254 ? -50.850 19.010 30.325 1.00 97.81 254 ARG A CA 1
ATOM 2073 C C . ARG A 1 254 ? -51.172 20.155 29.374 1.00 97.81 254 ARG A C 1
ATOM 2075 O O . ARG A 1 254 ? -52.115 20.883 29.648 1.00 97.81 254 ARG A O 1
ATOM 2082 N N . ASP A 1 255 ? -50.398 20.280 28.298 1.00 97.75 255 ASP A N 1
ATOM 2083 C CA . ASP A 1 255 ? -50.551 21.282 27.242 1.00 97.75 255 ASP A CA 1
ATOM 2084 C C . ASP A 1 255 ? -50.653 22.722 27.780 1.00 97.75 255 ASP A C 1
ATOM 2086 O O . ASP A 1 255 ? -51.529 23.502 27.415 1.00 97.75 255 ASP A O 1
ATOM 2090 N N . THR A 1 256 ? -49.750 23.074 28.699 1.00 98.19 256 THR A N 1
ATOM 2091 C CA . THR A 1 256 ? -49.642 24.424 29.271 1.00 98.19 256 THR A CA 1
ATOM 2092 C C . THR A 1 256 ? -48.241 24.990 29.076 1.00 98.19 256 THR A C 1
ATOM 2094 O O . THR A 1 256 ? -47.269 24.236 28.997 1.00 98.19 256 THR A O 1
ATOM 2097 N N . ILE A 1 257 ? -48.126 26.325 29.049 1.00 98.00 257 ILE A N 1
ATOM 2098 C CA . ILE A 1 257 ? -46.836 27.029 28.943 1.00 98.00 257 ILE A CA 1
ATOM 2099 C C . ILE A 1 257 ? -45.869 26.535 30.032 1.00 98.00 257 ILE A C 1
ATOM 2101 O O . ILE A 1 257 ? -44.790 26.054 29.695 1.00 98.00 257 ILE A O 1
ATOM 2105 N N . ASP A 1 258 ? -46.294 26.520 31.301 1.00 97.94 258 ASP A N 1
ATOM 2106 C CA . ASP A 1 258 ? -45.477 26.057 32.435 1.00 97.94 258 ASP A CA 1
ATOM 2107 C C . ASP A 1 258 ? -44.960 24.618 32.265 1.00 97.94 258 ASP A C 1
ATOM 2109 O O . ASP A 1 258 ? -43.834 24.301 32.647 1.00 97.94 258 ASP A O 1
ATOM 2113 N N . ALA A 1 259 ? -45.768 23.721 31.688 1.00 98.19 259 ALA A N 1
ATOM 2114 C CA . ALA A 1 259 ? -45.373 22.328 31.501 1.00 98.19 259 ALA A CA 1
ATOM 2115 C C . ALA A 1 259 ? -44.288 22.179 30.422 1.00 98.19 259 ALA A C 1
ATOM 2117 O O . ALA A 1 259 ? -43.363 21.379 30.585 1.00 98.19 259 ALA A O 1
ATOM 2118 N N . TYR A 1 260 ? -44.369 22.964 29.344 1.00 98.25 260 TYR A N 1
ATOM 2119 C CA . TYR A 1 260 ? -43.338 23.005 28.308 1.00 98.25 260 TYR A CA 1
ATOM 2120 C C . TYR A 1 260 ? -42.073 23.736 28.769 1.00 98.25 260 TYR A C 1
ATOM 2122 O O . TYR A 1 260 ? -40.971 23.295 28.448 1.00 98.25 260 TYR A O 1
ATOM 2130 N N . GLU A 1 261 ? -42.196 24.800 29.565 1.00 97.94 261 GLU A N 1
ATOM 2131 C CA . GLU A 1 261 ? -41.046 25.474 30.182 1.00 97.94 261 GLU A CA 1
ATOM 2132 C C . GLU A 1 261 ? -40.322 24.550 31.175 1.00 97.94 261 GLU A C 1
ATOM 2134 O O . GLU A 1 261 ? -39.091 24.482 31.178 1.00 97.94 261 GLU A O 1
ATOM 2139 N N . PHE A 1 262 ? -41.069 23.756 31.950 1.00 97.75 262 PHE A N 1
ATOM 2140 C CA . PHE A 1 262 ? -40.500 22.707 32.797 1.00 97.75 262 PHE A CA 1
ATOM 2141 C C . PHE A 1 262 ? -39.791 21.618 31.980 1.00 97.75 262 PHE A C 1
ATOM 2143 O O . PHE A 1 262 ? -38.702 21.184 32.349 1.00 97.75 262 PHE A O 1
ATOM 2150 N N . TYR A 1 263 ? -40.369 21.182 30.857 1.00 97.75 263 TYR A N 1
ATOM 2151 C CA . TYR A 1 263 ? -39.695 20.246 29.955 1.00 97.75 263 TYR A CA 1
ATOM 2152 C C . TYR A 1 263 ? -38.365 20.817 29.439 1.00 97.75 263 TYR A C 1
ATOM 2154 O O . TYR A 1 263 ? -37.341 20.147 29.533 1.00 97.75 263 TYR A O 1
ATOM 2162 N N . LEU A 1 264 ? -38.357 22.067 28.965 1.00 97.44 264 LEU A N 1
ATOM 2163 C CA . LEU A 1 264 ? -37.155 22.724 28.441 1.00 97.44 264 LEU A CA 1
ATOM 2164 C C . LEU A 1 264 ? -36.053 22.903 29.493 1.00 97.44 264 LEU A C 1
ATOM 2166 O O . LEU A 1 264 ? -34.876 22.909 29.131 1.00 97.44 264 LEU A O 1
ATOM 2170 N N . SER A 1 265 ? -36.412 23.061 30.771 1.00 95.94 265 SER A N 1
ATOM 2171 C CA . SER A 1 265 ? -35.435 23.151 31.862 1.00 95.94 265 SER A CA 1
ATOM 2172 C C . SER A 1 265 ? -34.908 21.782 32.296 1.00 95.94 265 SER A C 1
ATOM 2174 O O . SER A 1 265 ? -33.719 21.654 32.583 1.00 95.94 265 SER A O 1
ATOM 2176 N N . ALA A 1 266 ? -35.763 20.755 32.305 1.00 93.44 266 ALA A N 1
ATOM 2177 C CA . ALA A 1 266 ? -35.386 19.392 32.667 1.00 93.44 266 ALA A CA 1
ATOM 2178 C C . ALA A 1 266 ? -34.601 18.668 31.560 1.00 93.44 266 ALA A C 1
ATOM 2180 O O . ALA A 1 266 ? -33.753 17.836 31.869 1.00 93.44 266 ALA A O 1
ATOM 2181 N N . GLN A 1 267 ? -34.882 18.975 30.290 1.00 94.25 267 GLN A N 1
ATOM 2182 C CA . GLN A 1 267 ? -34.272 18.360 29.106 1.00 94.25 267 GLN A CA 1
ATOM 2183 C C . GLN A 1 267 ? -33.667 19.436 28.186 1.00 94.25 267 GLN A C 1
ATOM 2185 O O . GLN A 1 267 ? -34.164 19.692 27.084 1.00 94.25 267 GLN A O 1
ATOM 2190 N N . PRO A 1 268 ? -32.578 20.100 28.619 1.00 89.94 268 PRO A N 1
ATOM 2191 C CA . PRO A 1 268 ? -31.995 21.231 27.899 1.00 89.94 268 PRO A CA 1
ATOM 2192 C C . PRO A 1 268 ? -31.387 20.855 26.545 1.00 89.94 268 PRO A C 1
ATOM 2194 O O . PRO A 1 268 ? -31.208 21.749 25.722 1.00 89.94 268 PRO A O 1
ATOM 2197 N N . ASP A 1 269 ? -31.133 19.566 26.302 1.00 86.44 269 ASP A N 1
ATOM 2198 C CA . ASP A 1 269 ? -30.640 19.001 25.039 1.00 86.44 269 ASP A CA 1
ATOM 2199 C C . ASP A 1 269 ? -31.589 17.924 24.465 1.00 86.44 269 ASP A C 1
ATOM 2201 O O . ASP A 1 269 ? -31.172 17.119 23.638 1.00 86.44 269 ASP A O 1
ATOM 2205 N N . GLY A 1 270 ? -32.854 17.893 24.909 1.00 92.00 270 GLY A N 1
ATOM 2206 C CA . GLY A 1 270 ? -33.857 16.924 24.453 1.00 92.00 270 GLY A CA 1
ATOM 2207 C C . GLY A 1 270 ? -34.268 17.083 22.984 1.00 92.00 270 GLY A C 1
ATOM 2208 O O . GLY A 1 270 ? -34.173 18.173 22.407 1.00 92.00 270 GLY A O 1
ATOM 2209 N N . ASP A 1 271 ? -34.787 16.006 22.397 1.00 94.31 271 ASP A N 1
ATOM 2210 C CA . ASP A 1 271 ? -35.182 15.935 20.987 1.00 94.31 271 ASP A CA 1
ATOM 2211 C C . ASP A 1 271 ? -36.439 16.791 20.701 1.00 94.31 271 ASP A C 1
ATOM 2213 O O . ASP A 1 271 ? -36.616 17.279 19.586 1.00 94.31 271 ASP A O 1
ATOM 2217 N N . TYR A 1 272 ? -37.292 17.045 21.706 1.00 96.56 272 TYR A N 1
ATOM 2218 C CA . TYR A 1 272 ? -38.563 17.784 21.561 1.00 96.56 272 TYR A CA 1
ATOM 2219 C C . TYR A 1 272 ? -38.476 19.272 21.940 1.00 96.56 272 TYR A C 1
ATOM 2221 O O . TYR A 1 272 ? -39.496 19.944 22.120 1.00 96.56 272 TYR A O 1
ATOM 2229 N N . ARG A 1 273 ? -37.272 19.838 22.089 1.00 96.75 273 ARG A N 1
ATOM 2230 C CA . ARG A 1 273 ? -37.100 21.247 22.504 1.00 96.75 273 ARG A CA 1
ATOM 2231 C C . ARG A 1 273 ? -37.751 22.243 21.561 1.00 96.75 273 ARG A C 1
ATOM 2233 O O . ARG A 1 273 ? -38.385 23.201 22.008 1.00 96.75 273 ARG A O 1
ATOM 2240 N N . ASP A 1 274 ? -37.585 22.040 20.262 1.00 97.44 274 ASP A N 1
ATOM 2241 C CA . ASP A 1 274 ? -38.143 22.963 19.281 1.00 97.44 274 ASP A CA 1
ATOM 2242 C C . ASP A 1 274 ? -39.664 22.811 19.181 1.00 97.44 274 ASP A C 1
ATOM 2244 O O . ASP A 1 274 ? -40.360 23.810 19.004 1.00 97.44 274 ASP A O 1
ATOM 2248 N N . ASP A 1 275 ? -40.199 21.606 19.393 1.00 98.12 275 ASP A N 1
ATOM 2249 C CA . ASP A 1 275 ? -41.638 21.372 19.543 1.00 98.12 275 ASP A CA 1
ATOM 2250 C C . ASP A 1 275 ? -42.211 22.087 20.769 1.00 98.12 275 ASP A C 1
ATOM 2252 O O . ASP A 1 275 ? -43.207 22.802 20.651 1.00 98.12 275 ASP A O 1
ATOM 2256 N N . ALA A 1 276 ? -41.552 21.978 21.926 1.00 97.88 276 ALA A N 1
ATOM 2257 C CA . ALA A 1 276 ? -41.956 22.673 23.147 1.00 97.88 276 ALA A CA 1
ATOM 2258 C C . ALA A 1 276 ? -41.976 24.195 22.953 1.00 97.88 276 ALA A C 1
ATOM 2260 O O . ALA A 1 276 ? -42.960 24.853 23.289 1.00 97.88 276 ALA A O 1
ATOM 2261 N N . ARG A 1 277 ? -40.926 24.762 22.343 1.00 98.06 277 ARG A N 1
ATOM 2262 C CA . ARG A 1 277 ? -40.847 26.201 22.031 1.00 98.06 277 ARG A CA 1
ATOM 2263 C C . ARG A 1 277 ? -41.949 26.647 21.079 1.00 98.06 277 ARG A C 1
ATOM 2265 O O . ARG A 1 277 ? -42.591 27.667 21.327 1.00 98.06 277 ARG A O 1
ATOM 2272 N N . ARG A 1 278 ? -42.190 25.885 20.007 1.00 98.25 278 ARG A N 1
ATOM 2273 C CA . ARG A 1 278 ? -43.290 26.162 19.073 1.00 98.25 278 ARG A CA 1
ATOM 2274 C C . ARG A 1 278 ? -44.631 26.160 19.795 1.00 98.25 278 ARG A C 1
ATOM 2276 O O . ARG A 1 278 ? -45.433 27.067 19.577 1.00 98.25 278 ARG A O 1
ATOM 2283 N N . ARG A 1 279 ? -44.866 25.181 20.670 1.00 98.06 279 ARG A N 1
ATOM 2284 C CA . ARG A 1 279 ? -46.137 25.058 21.380 1.00 98.06 279 ARG A CA 1
ATOM 2285 C C . ARG A 1 279 ? -46.357 26.173 22.401 1.00 98.06 279 ARG A C 1
ATOM 2287 O O . ARG A 1 279 ? -47.465 26.694 22.477 1.00 98.06 279 ARG A O 1
ATOM 2294 N N . ILE A 1 280 ? -45.308 26.604 23.105 1.00 98.06 280 ILE A N 1
ATOM 2295 C CA . ILE A 1 280 ? -45.358 27.780 23.990 1.00 98.06 280 ILE A CA 1
ATOM 2296 C C . ILE A 1 280 ? -45.836 29.019 23.225 1.00 98.06 280 ILE A C 1
ATOM 2298 O O . ILE A 1 280 ? -46.738 29.706 23.697 1.00 98.06 280 ILE A O 1
ATOM 2302 N N . ASN A 1 281 ? -45.276 29.290 22.043 1.00 97.88 281 ASN A N 1
ATOM 2303 C CA . ASN A 1 281 ? -45.671 30.457 21.247 1.00 97.88 281 ASN A CA 1
ATOM 2304 C C . ASN A 1 281 ? -47.142 30.379 20.818 1.00 97.88 281 ASN A C 1
ATOM 2306 O O . ASN A 1 281 ? -47.884 31.329 21.027 1.00 97.88 281 ASN A O 1
ATOM 2310 N N . GLN A 1 282 ? -47.595 29.220 20.328 1.00 97.50 282 GLN A N 1
ATOM 2311 C CA . GLN A 1 282 ? -49.000 29.022 19.946 1.00 97.50 282 GLN A CA 1
ATOM 2312 C C . GLN A 1 282 ? -49.975 29.246 21.109 1.00 97.50 282 GLN A C 1
ATOM 2314 O O . GLN A 1 282 ? -51.045 29.817 20.917 1.00 97.50 282 GLN A O 1
ATOM 2319 N N . LEU A 1 283 ? -49.626 28.779 22.310 1.00 96.62 283 LEU A N 1
ATOM 2320 C CA . LEU A 1 283 ? -50.457 28.962 23.499 1.00 96.62 283 LEU A CA 1
ATOM 2321 C C . LEU A 1 283 ? -50.494 30.426 23.953 1.00 96.62 283 LEU A C 1
ATOM 2323 O O . LEU A 1 283 ? -51.534 30.872 24.426 1.00 96.62 283 LEU A O 1
ATOM 2327 N N . ARG A 1 284 ? -49.395 31.174 23.788 1.00 96.19 284 ARG A N 1
ATOM 2328 C CA . ARG A 1 284 ? -49.354 32.621 24.060 1.00 96.19 284 ARG A CA 1
ATOM 2329 C C . ARG A 1 284 ? -50.227 33.395 23.075 1.00 96.19 284 ARG A C 1
ATOM 2331 O O . ARG A 1 284 ? -51.033 34.207 23.511 1.00 96.19 284 ARG A O 1
ATOM 2338 N N . ASP A 1 285 ? -50.122 33.082 21.786 1.00 95.44 285 ASP A N 1
ATOM 2339 C CA . ASP A 1 285 ? -50.906 33.736 20.730 1.00 95.44 285 ASP A CA 1
ATOM 2340 C C . ASP A 1 285 ? -52.415 33.460 20.872 1.00 95.44 285 ASP A C 1
ATOM 2342 O O . ASP A 1 285 ? -53.241 34.300 20.532 1.00 95.44 285 ASP A O 1
ATOM 2346 N N . ALA A 1 286 ? -52.797 32.294 21.400 1.00 91.06 286 ALA A N 1
ATOM 2347 C CA . ALA A 1 286 ? -54.196 31.952 21.669 1.00 91.06 286 ALA A CA 1
ATOM 2348 C C . ALA A 1 286 ? -54.774 32.618 22.936 1.00 91.06 286 ALA A C 1
ATOM 2350 O O . ALA A 1 286 ? -55.979 32.537 23.170 1.00 91.06 286 ALA A O 1
ATOM 2351 N N . GLN A 1 287 ? -53.924 33.219 23.776 1.00 84.62 287 GLN A N 1
ATOM 2352 C CA . GLN A 1 287 ? -54.313 33.939 24.996 1.00 84.62 287 GLN A CA 1
ATOM 2353 C C . GLN A 1 287 ? -54.399 35.463 24.792 1.00 84.62 287 GLN A C 1
ATOM 2355 O O . GLN A 1 287 ? -54.854 36.162 25.700 1.00 84.62 287 GLN A O 1
ATOM 2360 N N . THR A 1 288 ? -53.969 35.963 23.628 1.00 70.06 288 THR A N 1
ATOM 2361 C CA . THR A 1 288 ? -54.128 37.353 23.158 1.00 70.06 288 THR A CA 1
ATOM 2362 C C . THR A 1 288 ? -55.383 37.543 22.324 1.00 70.06 288 THR A C 1
ATOM 2364 O O . THR A 1 288 ? -56.018 38.609 22.487 1.00 70.06 288 THR A O 1
#

Radius of gyration: 38.83 Å; chains: 1; bounding box: 83×66×86 Å

pLDDT: mean 93.51, std 11.93, range [35.03, 98.62]

Foldseek 3Di:
DDDDDDPPPPDPPDDDPDDPVRVLVVLVVVLVVDLALVSLVVSCVVCVPDPCNVVSVVSSVVSLVVLVVLVVVLVVVLELVSLVVSCVSPVVDPCNVVSVVSSCVRCVVVVLVVLVVLVVVCVVVLDLVSLVVSCVVCVPHPCNVVSVVSNVVNCVDLNVLLVVLVVVLDLVSLVVSCVVCVPDPCNVVSVVSNVVVLVVLVVLVVVLVVVLDLVSLVVSCVVCVPGPCVVVSVVSNVVLQVVLVVLVVQLVVVLDLVSLVVSCVVCVPHPCNVVSVVSNVVRVVVVD

Secondary structure (DSSP, 8-state):
------S-S-SS---PPPPHHHHHHHHHHHHHT-S-HHHHHHHHHH-TTSTTHHHHHHHHHHHHHHHHHHHHHHHHH-SHHHHHHHHHHTTTSTTHHHHHHHHHHHHHHHHHHHHHHHHHHHHHH--HHHHHHHHHH-TTSTTHHHHHHHHHHHTTSHHHHHHHHHHH-SHHHHHHHHHH-TTSTHHHHHHHHHHHHHHHHHHHHHHHHHH--HHHHHHHHHH-TT-TTHHHHHHHHHHHHHHHHHHHHHHHHH-SHHHHHHHHHH-TT-TTHHHHHHHHHHHHHTT-

Sequence (288 aa):
MLMAASLVALVAACATPPTPEELEAQAWTAAQGSNNPRIYQSFLQTYPEGPYAGDARAEIERLMEQERAAWTEARRLNTEYAYNLYADTFSWGANVSEARSRRDVLAAPRLAAEERAAWDEAAEIDRIEHYEGFLNRWPAGAHAADARERLDYLWTTDEGAWIRTRRLNSPGAYADFIYAYPQSPYATDARGILDEFRRQDEYAWSSARRRHTVRDYERYLRDYPDGLHRRDAERGIYQIRAEDRNAWDRAARRDTIDAYEFYLSAQPDGDYRDDARRRINQLRDAQT